Protein AF-A0AAX3X9P0-F1 (afdb_monomer)

Organism: NCBI:txid750

Mean predicted aligned error: 6.66 Å

Foldseek 3Di:
DVVQLVDLEAEAEEADDFFFACLLPQFFDGRAAFQLLLLLLLLVLVVQVVCCVVSVGAYEYEYAYCQQLLCLLQVRPVVSRVLRLVLSVLSFCVSCPPVRHTYHYDHLPDRDPDVVLLVVQLVVDDPVQLVVCLLVSLSRHRQVNCLVVQPCRVVNGQDVLVVVCVVVPDDSSNLSCLLSVCVVPVVCLVVVCVVSVHNVSSCSSNVSSSVSSSSSSSSVVSSVVPDPSCVSCVVVVNVSHQYEYLDDDPPCPSHHHDPSSPPQCPSDGSSRFAWEADPNDIHTHRSNVVVVVVFDKDFAAQDDAPSCSSGPDPGGNYIYGPVCVVVVVVVCVPRGRD

Structure (mmCIF, N/CA/C/O backbone):
data_AF-A0AAX3X9P0-F1
#
_entry.id   AF-A0AAX3X9P0-F1
#
loop_
_atom_site.group_PDB
_atom_site.id
_atom_site.type_symbol
_atom_site.label_atom_id
_atom_site.label_alt_id
_atom_site.label_comp_id
_atom_site.label_asym_id
_atom_site.label_entity_id
_atom_site.label_seq_id
_atom_site.pdbx_PDB_ins_code
_atom_site.Cartn_x
_atom_site.Cartn_y
_atom_site.Cartn_z
_atom_site.occupancy
_atom_site.B_iso_or_equiv
_atom_site.auth_seq_id
_atom_site.auth_comp_id
_atom_site.auth_asym_id
_atom_site.auth_atom_id
_atom_site.pdbx_PDB_model_num
ATOM 1 N N . MET A 1 1 ? -14.137 -17.225 22.573 1.00 52.38 1 MET A N 1
ATOM 2 C CA . MET A 1 1 ? -14.786 -15.909 22.369 1.00 52.38 1 MET A CA 1
ATOM 3 C C . MET A 1 1 ? -15.538 -15.404 23.611 1.00 52.38 1 MET A C 1
ATOM 5 O O . MET A 1 1 ? -15.418 -14.232 23.916 1.00 52.38 1 MET A O 1
ATOM 9 N N . PHE A 1 2 ? -16.246 -16.241 24.387 1.00 56.12 2 PHE A N 1
ATOM 10 C CA . PHE A 1 2 ? -17.023 -15.755 25.549 1.00 56.12 2 PHE A CA 1
ATOM 11 C C . PHE A 1 2 ? -16.214 -15.383 26.808 1.00 56.12 2 PHE A C 1
ATOM 13 O O . PHE A 1 2 ? -16.670 -14.554 27.587 1.00 56.12 2 PHE A O 1
ATOM 20 N N . TYR A 1 3 ? -15.017 -15.945 27.026 1.00 60.09 3 TYR A N 1
ATOM 21 C CA . TYR A 1 3 ? -14.197 -15.607 28.203 1.00 60.09 3 TYR A CA 1
ATOM 22 C C . TYR A 1 3 ? -13.661 -14.169 28.175 1.00 60.09 3 TYR A C 1
ATOM 24 O O . TYR A 1 3 ? -13.668 -13.500 29.202 1.00 60.09 3 TYR A O 1
ATOM 32 N N . SER A 1 4 ? -13.278 -13.660 27.003 1.00 60.72 4 SER A N 1
ATOM 33 C CA . SER A 1 4 ? -12.792 -12.284 26.844 1.00 60.72 4 SER A CA 1
ATOM 34 C C . SER A 1 4 ? -13.874 -11.243 27.139 1.00 60.72 4 SER A C 1
ATOM 36 O O . SER A 1 4 ? -13.586 -10.173 27.669 1.00 60.72 4 SER A O 1
ATOM 38 N N . LEU A 1 5 ? -15.139 -11.589 26.877 1.00 67.25 5 LEU A N 1
ATOM 39 C CA . LEU A 1 5 ? -16.303 -10.770 27.207 1.00 67.25 5 LEU A CA 1
ATOM 40 C C . LEU A 1 5 ? -16.653 -10.789 28.700 1.00 67.25 5 LEU A C 1
ATOM 42 O O . LEU A 1 5 ? -17.408 -9.924 29.132 1.00 67.25 5 LEU A O 1
ATOM 46 N N . LYS A 1 6 ? -16.121 -11.723 29.503 1.00 69.81 6 LYS A N 1
ATOM 47 C CA . LYS A 1 6 ? -16.310 -11.734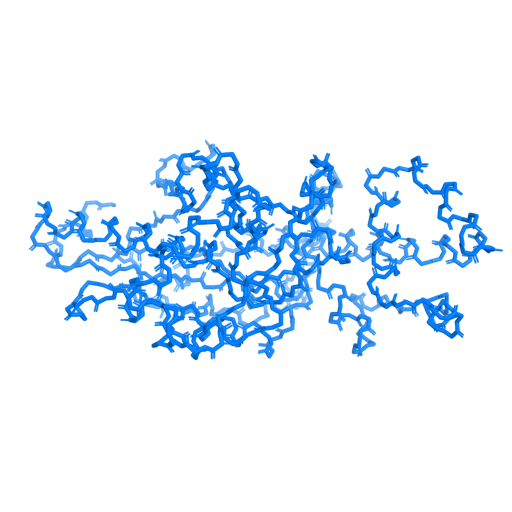 30.968 1.00 69.81 6 LYS A CA 1
ATOM 48 C C . LYS A 1 6 ? -15.381 -10.754 31.686 1.00 69.81 6 LYS A C 1
ATOM 50 O O . LYS A 1 6 ? -15.698 -10.329 32.791 1.00 69.81 6 LYS A O 1
ATOM 55 N N . ASN A 1 7 ? -14.290 -10.335 31.047 1.00 74.25 7 ASN A N 1
ATOM 56 C CA . ASN A 1 7 ? -13.358 -9.364 31.612 1.00 74.25 7 ASN A CA 1
ATOM 57 C C . ASN A 1 7 ? -13.993 -7.966 31.704 1.00 74.25 7 ASN A C 1
ATOM 59 O O . ASN A 1 7 ? -14.853 -7.603 30.899 1.00 74.25 7 ASN A O 1
ATOM 63 N N . ASN A 1 8 ? -13.522 -7.142 32.645 1.00 80.00 8 ASN A N 1
ATOM 64 C CA . ASN A 1 8 ? -13.879 -5.712 32.728 1.00 80.00 8 ASN A CA 1
ATOM 65 C C . ASN A 1 8 ? -13.271 -4.879 31.581 1.00 80.00 8 ASN A C 1
ATOM 67 O O . ASN A 1 8 ? -13.567 -3.693 31.428 1.00 80.00 8 ASN A O 1
ATOM 71 N N . LYS A 1 9 ? -12.410 -5.507 30.773 1.00 87.50 9 LYS A N 1
ATOM 72 C CA . LYS A 1 9 ? -11.750 -4.933 29.607 1.00 87.50 9 LYS A CA 1
ATOM 73 C C . LYS A 1 9 ? -11.869 -5.892 28.429 1.00 87.50 9 LYS A C 1
ATOM 75 O O . LYS A 1 9 ? -11.440 -7.038 28.531 1.00 87.50 9 LYS A O 1
ATOM 80 N N . ILE A 1 10 ? -12.385 -5.397 27.312 1.00 91.62 10 ILE A N 1
ATOM 81 C CA . ILE A 1 10 ? -12.406 -6.112 26.039 1.00 91.62 10 ILE A CA 1
ATOM 82 C C . ILE A 1 10 ? -11.105 -5.786 25.305 1.00 91.62 10 ILE A C 1
ATOM 84 O O . ILE A 1 10 ? -10.761 -4.620 25.100 1.00 91.62 10 ILE A O 1
ATOM 88 N N . LYS A 1 11 ? -10.365 -6.824 24.919 1.00 92.06 11 LYS A N 1
ATOM 89 C CA . LYS A 1 11 ? -9.194 -6.699 24.053 1.00 92.06 11 LYS A CA 1
ATOM 90 C C . LYS A 1 11 ? -9.540 -7.249 22.681 1.00 92.06 11 LYS A C 1
ATOM 92 O O . LYS A 1 11 ? -10.036 -8.369 22.567 1.00 92.06 11 LYS A O 1
ATOM 97 N N . LEU A 1 12 ? -9.254 -6.468 21.657 1.00 93.88 12 LEU A N 1
ATOM 98 C CA . LEU A 1 12 ? -9.382 -6.837 20.259 1.00 93.88 12 LEU A CA 1
ATOM 99 C C . LEU A 1 12 ? -7.979 -6.851 19.646 1.00 93.88 12 LEU A C 1
ATOM 101 O O . LEU A 1 12 ? -7.126 -6.060 20.049 1.00 93.88 12 LEU A O 1
ATOM 105 N N . VAL A 1 13 ? -7.726 -7.731 18.682 1.00 93.00 13 VAL A N 1
ATOM 106 C CA . VAL A 1 13 ? -6.449 -7.772 17.955 1.00 93.00 13 VAL A CA 1
ATOM 107 C C . VAL A 1 13 ? -6.689 -7.881 16.457 1.00 93.00 13 VAL A C 1
ATOM 109 O O . VAL A 1 13 ? -7.476 -8.715 16.017 1.00 93.00 13 VAL A O 1
ATOM 112 N N . ILE A 1 14 ? -6.009 -7.051 15.669 1.00 92.44 14 ILE A N 1
ATOM 113 C CA . ILE A 1 14 ? -6.125 -7.017 14.210 1.00 92.44 14 ILE A CA 1
ATOM 114 C C . ILE A 1 14 ? -4.738 -6.939 13.572 1.00 92.44 14 ILE A C 1
ATOM 116 O O . ILE A 1 14 ? -3.908 -6.130 13.970 1.00 92.44 14 ILE A O 1
ATOM 120 N N . GLY A 1 15 ? -4.472 -7.791 12.580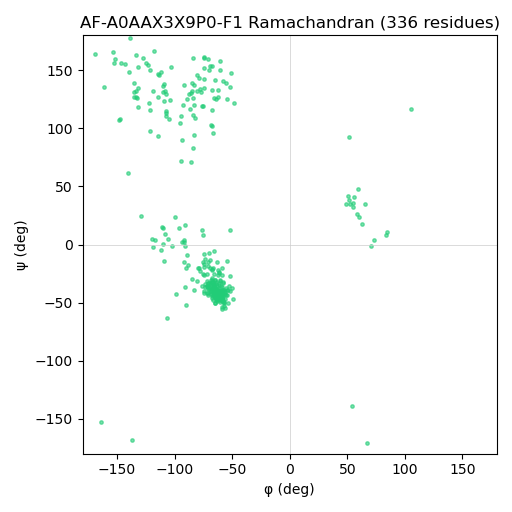 1.00 89.50 15 GLY A N 1
ATOM 121 C CA . GLY A 1 15 ? -3.281 -7.662 11.738 1.00 89.50 15 GLY A CA 1
ATOM 122 C C . GLY A 1 15 ? -3.557 -6.674 10.613 1.00 89.50 15 GLY A C 1
ATOM 123 O O . GLY A 1 15 ? -4.377 -6.979 9.746 1.00 89.50 15 GLY A O 1
ATOM 124 N N . TRP A 1 16 ? -2.913 -5.508 10.639 1.00 90.81 16 TRP A N 1
ATOM 125 C CA . TRP A 1 16 ? -3.134 -4.445 9.658 1.00 90.81 16 TRP A CA 1
ATOM 126 C C . TRP A 1 16 ? -1.976 -3.443 9.631 1.00 90.81 16 TRP A C 1
ATOM 128 O O . TRP A 1 16 ? -1.542 -2.940 10.668 1.00 90.81 16 TRP A O 1
ATOM 138 N N . GLY A 1 17 ? -1.549 -3.079 8.422 1.00 79.06 17 GLY A N 1
ATOM 139 C CA . GLY A 1 17 ? -0.655 -1.950 8.199 1.00 79.06 17 GLY A CA 1
ATOM 140 C C . GLY A 1 17 ? 0.762 -2.371 7.868 1.00 79.06 17 GLY A C 1
ATOM 141 O O . GLY A 1 17 ? 1.445 -2.956 8.695 1.00 79.06 17 GLY A O 1
ATOM 142 N N . GLN A 1 18 ? 1.203 -2.023 6.672 1.00 87.88 18 GLN A N 1
ATOM 143 C CA . GLN A 1 18 ? 2.602 -1.764 6.338 1.00 87.88 18 GLN A CA 1
ATOM 144 C C . GLN A 1 18 ? 2.632 -0.383 5.679 1.00 87.88 18 GLN A C 1
ATOM 146 O O . GLN A 1 18 ? 1.581 0.060 5.201 1.00 87.88 18 GLN A O 1
ATOM 151 N N . ALA A 1 19 ? 3.790 0.275 5.630 1.00 91.56 19 ALA A N 1
ATOM 152 C CA . ALA A 1 19 ? 3.902 1.535 4.900 1.00 91.56 19 ALA A CA 1
ATOM 153 C C . ALA A 1 19 ? 3.360 1.432 3.468 1.00 91.56 19 ALA A C 1
ATOM 155 O O . ALA A 1 19 ? 3.426 0.376 2.818 1.00 91.56 19 ALA A O 1
ATOM 156 N N . LYS A 1 20 ? 2.812 2.553 2.989 1.00 93.38 20 LYS A N 1
ATOM 157 C CA . LYS A 1 20 ? 2.332 2.676 1.612 1.00 93.38 20 LYS A CA 1
ATOM 158 C C . LYS A 1 20 ? 3.477 2.462 0.627 1.00 93.38 20 LYS A C 1
ATOM 160 O O . LYS A 1 20 ? 4.650 2.580 0.969 1.00 93.38 20 LYS A O 1
ATOM 165 N N . ARG A 1 21 ? 3.135 2.092 -0.604 1.00 91.62 21 ARG A N 1
ATOM 166 C CA . ARG A 1 21 ? 4.119 1.826 -1.659 1.00 91.62 21 ARG A CA 1
ATOM 167 C C . ARG A 1 21 ? 3.657 2.485 -2.933 1.00 91.62 21 ARG A C 1
ATOM 169 O O . ARG A 1 21 ? 2.556 2.196 -3.396 1.00 91.62 21 ARG A O 1
ATOM 176 N N . SER A 1 22 ? 4.535 3.294 -3.514 1.00 91.19 22 SER A N 1
ATOM 177 C CA . SER A 1 22 ? 4.219 4.013 -4.742 1.00 91.19 22 SER A CA 1
ATOM 178 C C . SER A 1 22 ? 3.993 3.066 -5.917 1.00 91.19 22 SER A C 1
ATOM 180 O O . SER A 1 22 ? 2.987 3.185 -6.620 1.00 91.19 22 SER A O 1
ATOM 182 N N . CYS A 1 23 ? 4.873 2.063 -6.062 1.00 92.00 23 CYS A N 1
ATOM 183 C CA . CYS A 1 23 ? 4.807 1.094 -7.154 1.00 92.00 23 CYS A CA 1
ATOM 184 C C . CYS A 1 23 ? 4.904 1.800 -8.525 1.00 92.00 23 CYS A C 1
ATOM 186 O O . CYS A 1 23 ? 4.072 1.590 -9.396 1.00 92.00 23 CYS A O 1
ATOM 188 N N . GLY A 1 24 ? 5.874 2.712 -8.689 1.00 91.19 24 GLY A N 1
ATOM 189 C CA . GLY A 1 24 ? 6.002 3.523 -9.909 1.00 91.19 24 GLY A CA 1
ATOM 190 C C . GLY A 1 24 ? 4.825 4.484 -10.097 1.00 91.19 24 GLY A C 1
ATOM 191 O O . GLY A 1 24 ? 4.370 4.703 -11.213 1.00 91.19 24 GLY A O 1
ATOM 192 N N . ASN A 1 25 ? 4.288 5.007 -8.992 1.00 91.06 25 ASN A N 1
ATOM 193 C CA . ASN A 1 25 ? 3.071 5.817 -8.919 1.00 91.06 25 ASN A CA 1
ATOM 194 C C . ASN A 1 25 ? 1.816 5.121 -9.466 1.00 91.06 25 ASN A C 1
ATOM 196 O O . ASN A 1 25 ? 0.871 5.791 -9.872 1.00 91.06 25 ASN A O 1
ATOM 200 N N . LEU A 1 26 ? 1.766 3.785 -9.444 1.00 93.69 26 LEU A N 1
ATOM 201 C CA . LEU A 1 26 ? 0.552 3.032 -9.767 1.00 93.69 26 LEU A CA 1
ATOM 202 C C . LEU A 1 26 ? -0.420 2.968 -8.586 1.00 93.69 26 LEU A C 1
ATOM 204 O O . LEU A 1 26 ? -1.633 2.932 -8.792 1.00 93.69 26 LEU A O 1
ATOM 208 N N . LYS A 1 27 ? 0.088 2.962 -7.346 1.00 93.44 27 LYS A N 1
ATOM 209 C CA . LYS A 1 27 ? -0.727 2.814 -6.129 1.00 93.44 27 LYS A CA 1
ATOM 210 C C . LYS A 1 27 ? -0.866 4.121 -5.365 1.00 93.44 27 LYS A C 1
ATOM 212 O O . LYS A 1 27 ? -1.980 4.624 -5.240 1.00 93.44 27 LYS A O 1
ATOM 217 N N . THR A 1 28 ? 0.244 4.657 -4.866 1.00 92.81 28 THR A N 1
ATOM 218 C CA . THR A 1 28 ? 0.310 5.866 -4.021 1.00 92.81 28 THR A CA 1
ATOM 219 C C . THR A 1 28 ? 1.502 6.738 -4.446 1.00 92.81 28 THR A C 1
ATOM 221 O O . THR A 1 28 ? 2.234 6.358 -5.356 1.00 92.81 28 THR A O 1
ATOM 224 N N . ASN A 1 29 ? 1.717 7.908 -3.830 1.00 88.44 29 ASN A N 1
ATOM 225 C CA . ASN A 1 29 ? 2.899 8.739 -4.133 1.00 88.44 29 ASN A CA 1
ATOM 226 C C . ASN A 1 29 ? 4.135 8.318 -3.316 1.00 88.44 29 ASN A C 1
ATOM 228 O O . ASN A 1 29 ? 5.259 8.449 -3.790 1.00 88.44 29 ASN A O 1
ATOM 232 N N . GLY A 1 30 ? 3.952 7.778 -2.107 1.00 88.69 30 GLY A N 1
ATOM 233 C CA . GLY A 1 30 ? 5.067 7.411 -1.237 1.00 88.69 30 GLY A CA 1
ATOM 234 C C . GLY A 1 30 ? 4.662 6.473 -0.105 1.00 88.69 30 GLY A C 1
ATOM 235 O O . GLY A 1 30 ? 3.718 5.693 -0.246 1.00 88.69 30 GLY A O 1
ATOM 236 N N . TYR A 1 31 ? 5.414 6.550 0.997 1.00 90.75 31 TYR A N 1
ATOM 237 C CA . TYR A 1 31 ? 5.259 5.698 2.183 1.00 90.75 31 TYR A CA 1
ATOM 238 C C . TYR A 1 31 ? 4.303 6.253 3.238 1.00 90.75 31 TYR A C 1
ATOM 240 O O . TYR A 1 31 ? 3.853 5.494 4.092 1.00 90.75 31 TYR A O 1
ATOM 248 N N . GLY A 1 32 ? 4.041 7.562 3.208 1.00 89.81 32 GLY A N 1
ATOM 249 C CA . GLY A 1 32 ? 3.391 8.297 4.292 1.00 89.81 32 GLY A CA 1
ATOM 250 C C . GLY A 1 32 ? 1.910 7.988 4.474 1.00 89.81 32 GLY A C 1
ATOM 251 O O . GLY A 1 32 ? 1.234 7.499 3.570 1.00 89.81 32 GLY A O 1
ATOM 252 N N . VAL A 1 33 ? 1.390 8.293 5.661 1.00 91.31 33 VAL A N 1
ATOM 253 C CA . VAL A 1 33 ? -0.056 8.270 5.906 1.00 91.31 33 VAL A CA 1
ATOM 254 C C . VAL A 1 33 ? -0.751 9.411 5.162 1.00 91.31 33 VAL A C 1
ATOM 256 O O . VAL A 1 33 ? -0.197 10.491 4.979 1.00 91.31 33 VAL A O 1
ATOM 259 N N . ASP A 1 34 ? -2.002 9.183 4.784 1.00 91.19 34 ASP A N 1
ATOM 260 C CA . ASP A 1 34 ? -2.878 10.192 4.194 1.00 91.19 34 ASP A CA 1
ATOM 261 C C . ASP A 1 34 ? -4.280 10.092 4.816 1.00 91.19 34 ASP A C 1
ATOM 263 O O . ASP A 1 34 ? -4.495 9.375 5.803 1.00 91.19 34 ASP A O 1
ATOM 267 N N . PHE A 1 35 ? -5.263 10.773 4.232 1.00 91.81 35 PHE A N 1
ATOM 268 C CA . PHE A 1 35 ? -6.628 10.754 4.736 1.00 91.81 35 PHE A CA 1
ATOM 269 C C . PHE A 1 35 ? -7.260 9.352 4.732 1.00 91.81 35 PHE A C 1
ATOM 271 O O . PHE A 1 35 ? -8.127 9.086 5.555 1.00 91.81 35 PHE A O 1
ATOM 278 N N . SER A 1 36 ? -6.821 8.411 3.888 1.00 93.75 36 SER A N 1
ATOM 279 C CA . SER A 1 36 ? -7.349 7.036 3.928 1.00 93.75 36 SER A CA 1
ATOM 280 C C . SER A 1 36 ? -6.916 6.271 5.187 1.00 93.75 36 SER A C 1
ATOM 282 O O . SER A 1 36 ? -7.699 5.491 5.734 1.00 93.75 36 SER A O 1
ATOM 284 N N . GLU A 1 37 ? -5.703 6.522 5.690 1.00 94.00 37 GLU A N 1
ATOM 285 C CA . GLU A 1 37 ? -5.239 5.983 6.976 1.00 94.00 37 GLU A CA 1
ATOM 286 C C . GLU A 1 37 ? -5.956 6.665 8.142 1.00 94.00 37 GLU A C 1
ATOM 288 O O . GLU A 1 37 ? -6.440 5.986 9.050 1.00 94.00 37 GLU A O 1
ATOM 293 N N . PHE A 1 38 ? -6.101 7.992 8.082 1.00 92.38 38 PHE A N 1
ATOM 294 C CA . PHE A 1 38 ? -6.865 8.749 9.074 1.00 92.38 38 PHE A CA 1
ATOM 295 C C . PHE A 1 38 ? -8.320 8.271 9.166 1.00 92.38 38 PHE A C 1
ATOM 297 O O . PHE A 1 38 ? -8.818 8.000 10.259 1.00 92.38 38 PHE A O 1
ATOM 304 N N . TYR A 1 39 ? -8.986 8.105 8.021 1.00 93.31 39 TYR A N 1
ATOM 305 C CA . TYR A 1 39 ? -10.349 7.592 7.930 1.00 93.31 39 TYR A CA 1
ATOM 306 C C . TYR A 1 39 ? -10.445 6.186 8.528 1.00 93.31 39 TYR A C 1
ATOM 308 O O . TYR A 1 39 ? -11.316 5.924 9.353 1.00 93.31 39 TYR A O 1
ATOM 316 N N . SER A 1 40 ? -9.504 5.302 8.186 1.00 94.88 40 SER A N 1
ATOM 317 C CA . SER A 1 40 ? -9.473 3.926 8.693 1.00 94.88 40 SER A CA 1
ATOM 318 C C . SER A 1 40 ? -9.318 3.847 10.211 1.00 94.88 40 SER A C 1
ATOM 320 O O . SER A 1 40 ? -10.027 3.086 10.873 1.00 94.88 40 SER A O 1
ATOM 322 N N . LEU A 1 41 ? -8.416 4.652 10.781 1.00 94.44 41 LEU A N 1
ATOM 323 C CA . LEU A 1 41 ? -8.244 4.751 12.231 1.00 94.44 41 LEU A CA 1
ATOM 324 C C . LEU A 1 41 ? -9.476 5.375 12.902 1.00 94.44 41 LEU A C 1
ATOM 326 O O . LEU A 1 41 ? -9.883 4.910 13.964 1.00 94.44 41 LEU A O 1
ATOM 330 N N . SER A 1 42 ? -10.115 6.356 12.261 1.00 92.75 42 SER A N 1
ATOM 331 C CA . SER A 1 42 ? -11.351 6.980 12.753 1.00 92.75 42 SER A CA 1
ATOM 332 C C . SER A 1 42 ? -12.512 5.988 12.800 1.00 92.75 42 SER A C 1
ATOM 334 O O . SER A 1 42 ? -13.184 5.881 13.823 1.00 92.75 42 SER A O 1
ATOM 336 N N . VAL A 1 43 ? -12.715 5.199 11.739 1.00 92.62 43 VAL A N 1
ATOM 337 C CA . VAL A 1 43 ? -13.722 4.124 11.708 1.00 92.62 43 VAL A CA 1
ATOM 338 C C . VAL A 1 43 ? -13.459 3.112 12.819 1.00 92.62 43 VAL A C 1
ATOM 340 O O . VAL A 1 43 ? -14.377 2.742 13.552 1.00 92.62 43 VAL A O 1
ATOM 343 N N . LEU A 1 44 ? -12.203 2.692 12.991 1.00 93.44 44 LEU A N 1
ATOM 344 C CA . LEU A 1 44 ? -11.836 1.762 14.053 1.00 93.44 44 LEU A CA 1
ATOM 345 C C . LEU A 1 44 ? -12.111 2.347 15.447 1.00 93.44 44 LEU A C 1
ATOM 347 O O . LEU A 1 44 ? -12.654 1.644 16.297 1.00 93.44 44 LEU A O 1
ATOM 351 N N . GLN A 1 45 ? -11.804 3.627 15.673 1.00 93.38 45 GLN A N 1
ATOM 352 C CA . GLN A 1 45 ? -12.088 4.302 16.941 1.00 93.38 45 GLN A CA 1
ATOM 353 C C . GLN A 1 45 ? -13.597 4.415 17.203 1.00 93.38 45 GLN A C 1
ATOM 355 O O . GLN A 1 45 ? -14.043 4.148 18.316 1.00 93.38 45 GLN A O 1
ATOM 360 N N . ILE A 1 46 ? -14.406 4.732 16.187 1.00 92.06 46 ILE A N 1
ATOM 361 C CA . ILE A 1 46 ? -15.874 4.771 16.312 1.00 92.06 46 ILE A CA 1
ATOM 362 C C . ILE A 1 46 ? -16.418 3.400 16.731 1.00 92.06 46 ILE A C 1
ATOM 364 O O . ILE A 1 46 ? -17.293 3.318 17.596 1.00 92.06 46 ILE A O 1
ATOM 368 N N . ILE A 1 47 ? -15.886 2.311 16.167 1.00 91.69 47 ILE A N 1
ATOM 369 C CA . ILE A 1 47 ? -16.262 0.944 16.554 1.00 91.69 47 ILE A CA 1
ATOM 370 C C . ILE A 1 47 ? -15.892 0.674 18.018 1.00 91.69 47 ILE A C 1
ATOM 372 O O . ILE A 1 47 ? -16.716 0.150 18.769 1.00 91.69 47 ILE A O 1
ATOM 376 N N . ILE A 1 48 ? -14.683 1.051 18.441 1.00 92.62 48 ILE A N 1
ATOM 377 C CA . ILE A 1 48 ? -14.214 0.912 19.829 1.00 92.62 48 ILE A CA 1
ATOM 378 C C . ILE A 1 48 ? -15.155 1.632 20.801 1.00 92.62 48 ILE A C 1
ATOM 380 O O . ILE A 1 48 ? -15.619 1.018 21.765 1.00 92.62 48 ILE A O 1
ATOM 384 N N . GLU A 1 49 ? -15.476 2.900 20.531 1.00 91.69 49 GLU A N 1
ATOM 385 C CA . GLU A 1 49 ? -16.376 3.691 21.377 1.00 91.69 49 GLU A CA 1
ATOM 386 C C . GLU A 1 49 ? -17.799 3.124 21.380 1.00 91.69 49 GLU A C 1
ATOM 388 O O . GLU A 1 49 ? -18.432 3.045 22.430 1.00 91.69 49 GLU A O 1
ATOM 393 N N . SER A 1 50 ? -18.288 2.635 20.240 1.00 92.31 50 SER A N 1
ATOM 394 C CA . SER A 1 50 ? -19.605 1.995 20.159 1.00 92.31 50 SER A CA 1
ATOM 395 C C . SER A 1 50 ? -19.674 0.737 21.030 1.00 92.31 50 SER A C 1
ATOM 397 O O . SER A 1 50 ? -20.620 0.558 21.797 1.00 92.31 50 SER A O 1
ATOM 399 N N . ILE A 1 51 ? -18.647 -0.120 20.981 1.00 92.12 51 ILE A N 1
ATOM 400 C CA . ILE A 1 51 ? -18.570 -1.318 21.832 1.00 92.12 51 ILE A CA 1
ATOM 401 C C . ILE A 1 51 ? -18.498 -0.916 23.307 1.00 92.12 51 ILE A C 1
ATOM 403 O O . ILE A 1 51 ? -19.170 -1.529 24.138 1.00 92.12 51 ILE A O 1
ATOM 407 N N . LYS A 1 52 ? -17.707 0.105 23.649 1.00 91.00 52 LYS A N 1
ATOM 408 C CA . LYS A 1 52 ? -17.608 0.636 25.014 1.00 91.00 52 LYS A CA 1
ATOM 409 C C . LYS A 1 52 ? -18.968 1.115 25.520 1.00 91.00 52 LYS A C 1
ATOM 411 O O . LYS A 1 52 ? -19.349 0.725 26.619 1.00 91.00 52 LYS A O 1
ATOM 416 N N . LEU A 1 53 ? -19.714 1.884 24.725 1.00 91.06 53 LEU A N 1
ATOM 417 C CA . LEU A 1 53 ? -21.051 2.375 25.083 1.00 91.06 53 LEU A CA 1
ATOM 418 C C . LEU A 1 53 ? -22.049 1.231 25.303 1.00 91.06 53 LEU A C 1
ATOM 420 O O . LEU A 1 53 ? -22.793 1.250 26.278 1.00 91.06 53 LEU A O 1
ATOM 424 N N . ILE A 1 54 ? -22.036 0.213 24.438 1.00 92.69 54 ILE A N 1
ATOM 425 C CA . ILE A 1 54 ? -22.955 -0.935 24.531 1.00 92.69 54 ILE A CA 1
ATOM 426 C C . ILE A 1 54 ? -22.606 -1.842 25.719 1.00 92.69 54 ILE A C 1
ATOM 428 O O . ILE A 1 54 ? -23.487 -2.340 26.413 1.00 92.69 54 ILE A O 1
ATOM 432 N N . SER A 1 55 ? -21.316 -2.098 25.938 1.00 90.94 55 SER A N 1
ATOM 433 C CA . SER A 1 55 ? -20.851 -3.068 26.939 1.00 90.94 55 SER A CA 1
ATOM 434 C C . SER A 1 55 ? -20.571 -2.463 28.313 1.00 90.94 55 SER A C 1
ATOM 436 O O . SER A 1 55 ? -20.415 -3.214 29.276 1.00 90.94 55 SER A O 1
ATOM 438 N N . ASN A 1 56 ? -20.469 -1.134 28.400 1.00 89.12 56 ASN A N 1
ATOM 439 C CA . ASN A 1 56 ? -19.966 -0.385 29.551 1.00 89.12 56 ASN A CA 1
ATOM 440 C C . ASN A 1 56 ? -18.583 -0.871 30.040 1.00 89.12 56 ASN A C 1
ATOM 442 O O . ASN A 1 56 ? -18.297 -0.919 31.237 1.00 89.12 56 ASN A O 1
ATOM 446 N N . LYS A 1 57 ? -17.720 -1.294 29.106 1.00 89.94 57 LYS A N 1
ATOM 447 C CA . LYS A 1 57 ? -16.372 -1.821 29.379 1.00 89.94 57 LYS A CA 1
ATOM 448 C C . LYS A 1 57 ? -15.315 -1.025 28.639 1.00 89.94 57 LYS A C 1
ATOM 450 O O . LYS A 1 57 ? -15.569 -0.473 27.575 1.00 89.94 57 LYS A O 1
ATOM 455 N N . LYS A 1 58 ? -14.090 -1.032 29.170 1.00 90.75 58 LYS A N 1
ATOM 456 C CA . LYS A 1 58 ? -12.925 -0.487 28.456 1.00 90.75 58 LYS A CA 1
ATOM 457 C C . LYS A 1 58 ? -12.626 -1.362 27.242 1.00 90.75 58 LYS A C 1
ATOM 459 O O . LYS A 1 58 ? -12.554 -2.584 27.394 1.00 90.75 58 LYS A O 1
ATOM 464 N N . VAL A 1 59 ? -12.409 -0.761 26.076 1.00 92.44 59 VAL A N 1
ATOM 465 C CA . VAL A 1 59 ? -12.138 -1.495 24.833 1.00 92.44 59 VAL A CA 1
ATOM 466 C C . VAL A 1 59 ? -10.797 -1.052 24.266 1.00 92.44 59 VAL A C 1
ATOM 468 O O . VAL A 1 59 ? -10.593 0.120 23.974 1.00 92.44 59 VAL A O 1
ATOM 471 N N . ASN A 1 60 ? -9.873 -1.993 24.083 1.00 93.50 60 ASN A N 1
ATOM 472 C CA . ASN A 1 60 ? -8.601 -1.710 23.421 1.00 93.50 60 ASN A CA 1
ATOM 473 C C . ASN A 1 60 ? -8.478 -2.561 22.167 1.00 93.50 60 ASN A C 1
ATOM 475 O O . ASN A 1 60 ? -8.651 -3.778 22.239 1.00 93.50 60 ASN A O 1
ATOM 479 N N . VAL A 1 61 ? -8.095 -1.936 21.056 1.00 94.75 61 VAL A N 1
ATOM 480 C CA . VAL A 1 61 ? -7.684 -2.654 19.846 1.00 94.75 61 VAL A CA 1
ATOM 481 C C . VAL A 1 61 ? -6.174 -2.599 19.738 1.00 94.75 61 VAL A C 1
ATOM 483 O O . VAL A 1 61 ? -5.587 -1.523 19.711 1.00 94.75 61 VAL A O 1
ATOM 486 N N . VAL A 1 62 ? -5.548 -3.764 19.642 1.00 94.06 62 VAL A N 1
ATOM 487 C CA . VAL A 1 62 ? -4.154 -3.885 19.239 1.00 94.06 62 VAL A CA 1
ATOM 488 C C . VAL A 1 62 ? -4.082 -4.093 17.733 1.00 94.06 62 VAL A C 1
ATOM 490 O O . VAL A 1 62 ? -4.600 -5.079 17.210 1.00 94.06 62 VAL A O 1
ATOM 493 N N . VAL A 1 63 ? -3.409 -3.178 17.046 1.00 93.94 63 VAL A N 1
ATOM 494 C CA . VAL A 1 63 ? -3.052 -3.291 15.635 1.00 93.94 63 VAL A CA 1
ATOM 495 C C . VAL A 1 63 ? -1.642 -3.867 15.555 1.00 93.94 63 VAL A C 1
ATOM 497 O O . VAL A 1 63 ? -0.679 -3.201 15.929 1.00 93.94 63 VAL A O 1
ATOM 500 N N . LEU A 1 64 ? -1.532 -5.108 15.082 1.00 90.88 64 LEU A N 1
ATOM 501 C CA . LEU A 1 64 ? -0.257 -5.745 14.764 1.00 90.88 64 LEU A CA 1
ATOM 502 C C . LEU A 1 64 ? 0.180 -5.289 13.366 1.00 90.88 64 LEU A C 1
ATOM 504 O O . LEU A 1 64 ? -0.437 -5.691 12.370 1.00 90.88 64 LEU A O 1
ATOM 508 N N . THR A 1 65 ? 1.215 -4.454 13.288 1.00 88.69 65 THR A N 1
ATOM 509 C CA . THR A 1 65 ? 1.721 -3.912 12.020 1.00 88.69 65 THR A CA 1
ATOM 510 C C . THR A 1 65 ? 2.540 -4.977 11.286 1.00 88.69 65 THR A C 1
ATOM 512 O O . THR A 1 65 ? 3.351 -5.695 11.866 1.00 88.69 65 THR A O 1
ATOM 515 N N . GLY A 1 66 ? 2.248 -5.165 10.001 1.00 78.50 66 GLY A N 1
ATOM 516 C CA . GLY A 1 66 ? 2.768 -6.232 9.148 1.00 78.50 66 GLY A CA 1
ATOM 517 C C . GLY A 1 66 ? 4.054 -5.900 8.392 1.00 78.50 66 GLY A C 1
ATOM 518 O O . GLY A 1 66 ? 4.532 -6.777 7.675 1.00 78.50 66 GLY A O 1
ATOM 519 N N . GLY A 1 67 ? 4.602 -4.685 8.534 1.00 81.44 67 GLY A N 1
ATOM 520 C CA . GLY A 1 67 ? 5.846 -4.273 7.867 1.00 81.44 67 GLY A CA 1
ATOM 521 C C . GLY A 1 67 ? 6.999 -5.240 8.145 1.00 81.44 67 GLY A C 1
ATOM 522 O O . GLY A 1 67 ? 7.587 -5.791 7.218 1.00 81.44 67 GLY A O 1
ATOM 523 N N . ASP A 1 68 ? 7.231 -5.557 9.417 1.00 81.56 68 ASP A N 1
ATOM 524 C CA . ASP A 1 68 ? 8.319 -6.457 9.820 1.00 81.56 68 ASP A CA 1
ATOM 525 C C . ASP A 1 68 ? 8.063 -7.899 9.367 1.00 81.56 68 ASP A C 1
ATOM 527 O O . ASP A 1 68 ? 8.962 -8.584 8.878 1.00 81.56 68 ASP A O 1
ATOM 531 N N . ARG A 1 69 ? 6.803 -8.342 9.473 1.00 83.25 69 ARG A N 1
ATOM 532 C CA . ARG A 1 69 ? 6.383 -9.726 9.215 1.00 83.25 69 ARG A CA 1
ATOM 533 C C . ARG A 1 69 ? 6.725 -10.193 7.802 1.00 83.25 69 ARG A C 1
ATOM 535 O O . ARG A 1 69 ? 7.069 -11.353 7.610 1.00 83.25 69 ARG A O 1
ATOM 542 N N . PHE A 1 70 ? 6.568 -9.315 6.815 1.00 87.31 70 PHE A N 1
ATOM 543 C CA . PHE A 1 70 ? 6.787 -9.641 5.405 1.00 87.31 70 PHE A CA 1
ATOM 544 C C . PHE A 1 70 ? 8.027 -8.953 4.830 1.00 87.31 70 PHE A C 1
ATOM 546 O O . PHE A 1 70 ? 8.187 -8.909 3.610 1.00 87.31 70 PHE A O 1
ATOM 553 N N . SER A 1 71 ? 8.902 -8.416 5.684 1.00 88.31 71 SER A N 1
ATOM 554 C CA . SER A 1 71 ? 10.095 -7.667 5.278 1.00 88.31 71 SER A CA 1
ATOM 555 C C . SER A 1 71 ? 11.012 -8.470 4.350 1.00 88.31 71 SER A C 1
ATOM 557 O O . SER A 1 71 ? 11.448 -7.935 3.334 1.00 88.31 71 SER A O 1
ATOM 559 N N . SER A 1 72 ? 11.218 -9.763 4.618 1.00 87.31 72 SER A N 1
ATOM 560 C CA . SER A 1 72 ? 12.040 -10.654 3.784 1.00 87.31 72 SER A CA 1
ATOM 561 C C . SER A 1 72 ? 11.433 -10.954 2.411 1.00 87.31 72 SER A C 1
ATOM 563 O O . SER A 1 72 ? 12.167 -11.145 1.448 1.00 87.31 72 SER A O 1
ATOM 565 N N . ALA A 1 73 ? 10.103 -10.970 2.289 1.00 91.69 73 ALA A N 1
ATOM 566 C CA . ALA A 1 73 ? 9.424 -11.174 1.010 1.00 91.69 73 ALA A CA 1
ATOM 567 C C . ALA A 1 73 ? 9.303 -9.872 0.209 1.00 91.69 73 ALA A C 1
ATOM 569 O O . ALA A 1 73 ? 9.400 -9.875 -1.015 1.00 91.69 73 ALA A O 1
ATOM 570 N N . LEU A 1 74 ? 9.032 -8.761 0.892 1.00 93.75 74 LEU A N 1
ATOM 571 C CA . LEU A 1 74 ? 8.594 -7.519 0.262 1.00 93.75 74 LEU A CA 1
ATOM 572 C C . LEU A 1 74 ? 9.641 -6.402 0.317 1.00 93.75 74 LEU A C 1
ATOM 574 O O . LEU A 1 74 ? 9.356 -5.308 -0.165 1.00 93.75 74 LEU A O 1
ATOM 578 N N . PHE A 1 75 ? 10.811 -6.652 0.906 1.00 93.50 75 PHE A N 1
ATOM 579 C CA . PHE A 1 75 ? 11.941 -5.721 1.006 1.00 93.50 75 PHE A CA 1
ATOM 580 C C . PHE A 1 75 ? 11.587 -4.384 1.656 1.00 93.50 75 PHE A C 1
ATOM 582 O O . PHE A 1 75 ? 12.012 -3.327 1.201 1.00 93.50 75 PHE A O 1
ATOM 589 N N . VAL A 1 76 ? 10.781 -4.437 2.717 1.00 91.31 76 VAL A N 1
ATOM 590 C CA . VAL A 1 76 ? 10.260 -3.251 3.411 1.00 91.31 76 VAL A CA 1
ATOM 591 C C . VAL A 1 76 ? 11.397 -2.327 3.849 1.00 91.31 76 VAL A C 1
ATOM 593 O O . VAL A 1 76 ? 12.294 -2.743 4.583 1.00 91.31 76 VAL A O 1
ATOM 596 N N . ASN A 1 77 ? 11.336 -1.053 3.452 1.00 92.62 77 ASN A N 1
ATOM 597 C CA . ASN A 1 77 ? 12.205 -0.034 4.027 1.00 92.62 77 ASN A CA 1
ATOM 598 C C . ASN A 1 77 ? 11.832 0.215 5.497 1.00 92.62 77 ASN A C 1
ATOM 600 O O . ASN A 1 77 ? 10.862 0.913 5.798 1.00 92.62 77 ASN A O 1
ATOM 604 N N . GLN A 1 78 ? 12.622 -0.330 6.426 1.00 90.62 78 GLN A N 1
ATOM 605 C CA . GLN A 1 78 ? 12.307 -0.262 7.855 1.00 90.62 78 GLN A CA 1
ATOM 606 C C . GLN A 1 78 ? 12.243 1.170 8.394 1.00 90.62 78 GLN A C 1
ATOM 608 O O . GLN A 1 78 ? 11.428 1.474 9.264 1.00 90.62 78 GLN A O 1
ATOM 613 N N . LYS A 1 79 ? 13.085 2.072 7.877 1.00 91.88 79 LYS A N 1
ATOM 614 C CA . LYS A 1 79 ? 13.090 3.476 8.302 1.00 91.88 79 LYS A CA 1
ATOM 615 C C . LYS A 1 79 ? 11.769 4.150 7.940 1.00 91.88 79 LYS A C 1
ATOM 617 O O . LYS A 1 79 ? 11.189 4.834 8.782 1.00 91.88 79 LYS A O 1
ATOM 622 N N . GLU A 1 80 ? 11.291 3.940 6.718 1.00 91.81 80 GLU A N 1
ATOM 623 C CA . GLU A 1 80 ? 10.016 4.498 6.265 1.00 91.81 80 GLU A CA 1
ATOM 624 C C . GLU A 1 80 ? 8.820 3.799 6.922 1.00 91.81 80 GLU A C 1
ATOM 626 O O . GLU A 1 80 ? 7.873 4.471 7.325 1.00 91.81 80 GLU A O 1
ATOM 631 N N . ASN A 1 81 ? 8.896 2.484 7.160 1.00 91.81 81 ASN A N 1
ATOM 632 C CA . ASN A 1 81 ? 7.869 1.763 7.913 1.00 91.81 81 ASN A CA 1
ATOM 633 C C . ASN A 1 81 ? 7.733 2.270 9.356 1.00 91.81 81 ASN A C 1
ATOM 635 O O . ASN A 1 81 ? 6.624 2.519 9.818 1.00 91.81 81 ASN A O 1
ATOM 639 N N . ASN A 1 82 ? 8.848 2.508 10.050 1.00 91.12 82 ASN A N 1
ATOM 640 C CA . ASN A 1 82 ? 8.825 3.053 11.407 1.00 91.12 82 ASN A CA 1
ATOM 641 C C . ASN A 1 82 ? 8.242 4.474 11.447 1.00 91.12 82 ASN A C 1
ATOM 643 O O . ASN A 1 82 ? 7.484 4.801 12.360 1.00 91.12 82 ASN A O 1
ATOM 647 N N . LYS A 1 83 ? 8.568 5.323 10.461 1.00 91.31 83 LYS A N 1
ATOM 648 C CA . LYS A 1 83 ? 7.960 6.659 10.336 1.00 91.31 83 LYS A CA 1
ATOM 649 C C . LYS A 1 83 ? 6.451 6.559 10.130 1.00 91.31 83 LYS A C 1
ATOM 651 O O . LYS A 1 83 ? 5.703 7.245 10.820 1.00 91.31 83 LYS A O 1
ATOM 656 N N . TYR A 1 84 ? 6.018 5.689 9.224 1.00 92.56 84 TYR A N 1
ATOM 657 C CA . TYR A 1 84 ? 4.611 5.445 8.933 1.00 92.56 84 TYR A CA 1
ATOM 658 C C . TYR A 1 84 ? 3.831 4.946 10.157 1.00 92.56 84 TYR A C 1
ATOM 660 O O . TYR A 1 84 ? 2.780 5.488 10.498 1.00 92.56 84 TYR A O 1
ATOM 668 N N . ASP A 1 85 ? 4.363 3.958 10.876 1.00 92.81 85 ASP A N 1
ATOM 669 C CA . ASP A 1 85 ? 3.731 3.447 12.093 1.00 92.81 85 ASP A CA 1
ATOM 670 C C . ASP A 1 85 ? 3.702 4.511 13.204 1.00 92.81 85 ASP A C 1
ATOM 672 O O . ASP A 1 85 ? 2.710 4.615 13.9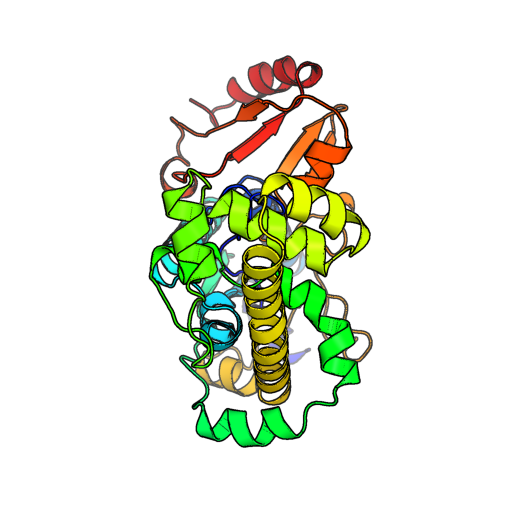29 1.00 92.81 85 ASP A O 1
ATOM 676 N N . ASN A 1 86 ? 4.726 5.367 13.299 1.00 91.69 86 ASN A N 1
ATOM 677 C CA . ASN A 1 86 ? 4.713 6.509 14.213 1.00 91.69 86 ASN A CA 1
ATOM 678 C C . ASN A 1 86 ? 3.629 7.536 13.845 1.00 91.69 86 ASN A C 1
ATOM 680 O O . ASN A 1 86 ? 2.915 8.007 14.725 1.00 91.69 86 ASN A O 1
ATOM 684 N N . GLN A 1 87 ? 3.449 7.843 12.559 1.00 91.38 87 GLN A N 1
ATOM 685 C CA . GLN A 1 87 ? 2.367 8.714 12.090 1.00 91.38 87 GLN A CA 1
ATOM 686 C C . GLN A 1 87 ? 0.986 8.147 12.450 1.00 91.38 87 GLN A C 1
ATOM 688 O O . GLN A 1 87 ? 0.144 8.853 13.005 1.00 91.38 87 GLN A O 1
ATOM 693 N N . ARG A 1 88 ? 0.763 6.848 12.217 1.00 93.06 88 ARG A N 1
ATOM 694 C CA . ARG A 1 88 ? -0.490 6.170 12.594 1.00 93.06 88 ARG A CA 1
ATOM 69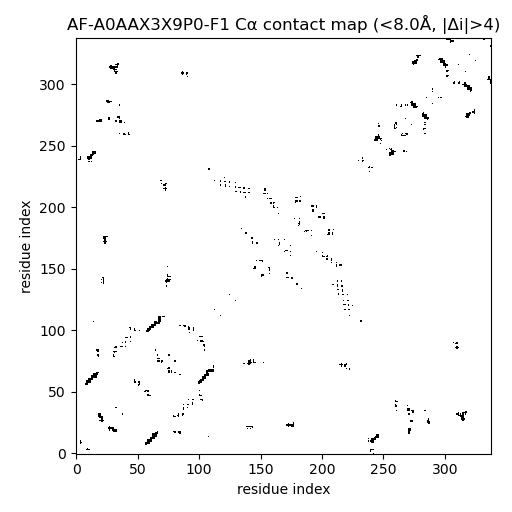5 C C . ARG A 1 88 ? -0.709 6.154 14.102 1.00 93.06 88 ARG A C 1
ATOM 697 O O . ARG A 1 88 ? -1.844 6.293 14.546 1.00 93.06 88 ARG A O 1
ATOM 704 N N . LYS A 1 89 ? 0.360 6.015 14.890 1.00 92.56 89 LYS A N 1
ATOM 705 C CA . LYS A 1 89 ? 0.302 6.123 16.351 1.00 92.56 89 LYS A CA 1
ATOM 706 C C . LYS A 1 89 ? -0.125 7.519 16.796 1.00 92.56 89 LYS A C 1
ATOM 708 O O . LYS A 1 89 ? -1.037 7.616 17.606 1.00 92.56 89 LYS A O 1
ATOM 713 N N . ILE A 1 90 ? 0.462 8.571 16.226 1.00 90.44 90 ILE A N 1
ATOM 714 C CA . ILE A 1 90 ? 0.065 9.958 16.504 1.00 90.44 90 ILE A CA 1
ATOM 715 C C . ILE A 1 90 ? -1.429 10.151 16.203 1.00 90.44 90 ILE A C 1
ATOM 717 O O . ILE A 1 90 ? -2.162 10.648 17.054 1.00 90.44 90 ILE A O 1
ATOM 721 N N . ILE A 1 91 ? -1.908 9.682 15.044 1.00 90.00 91 ILE A N 1
ATOM 722 C CA . ILE A 1 91 ? -3.334 9.753 14.680 1.00 90.00 91 ILE A CA 1
ATOM 723 C C . ILE A 1 91 ? -4.210 8.980 15.678 1.00 90.00 91 ILE A C 1
ATOM 725 O O . ILE A 1 91 ? -5.231 9.491 16.132 1.00 90.00 91 ILE A O 1
ATOM 729 N N . ALA A 1 92 ? -3.828 7.751 16.029 1.00 92.12 92 ALA A N 1
ATOM 730 C CA . ALA A 1 92 ? -4.561 6.924 16.984 1.00 92.12 92 ALA A CA 1
ATOM 731 C C . ALA A 1 92 ? -4.656 7.577 18.374 1.00 92.12 92 ALA A C 1
ATOM 733 O O . ALA A 1 92 ? -5.729 7.579 18.977 1.00 92.12 92 ALA A O 1
ATOM 734 N N . ASP A 1 93 ? -3.555 8.153 18.860 1.00 89.75 93 ASP A N 1
ATOM 735 C CA . ASP A 1 93 ? -3.506 8.856 20.141 1.00 89.75 93 ASP A CA 1
ATOM 736 C C . ASP A 1 93 ? -4.389 10.120 20.109 1.00 89.75 93 ASP A C 1
ATOM 738 O O . ASP A 1 93 ? -5.107 10.386 21.071 1.00 89.75 93 ASP A O 1
ATOM 742 N N . MET A 1 94 ? -4.424 10.847 18.985 1.00 86.94 94 MET A N 1
ATOM 743 C CA . MET A 1 94 ? -5.292 12.021 18.790 1.00 86.94 94 MET A CA 1
ATOM 744 C C . MET A 1 94 ? -6.789 11.680 18.779 1.00 86.94 94 MET A C 1
ATOM 746 O O . MET A 1 94 ? -7.602 12.457 19.276 1.00 86.94 94 MET A O 1
ATOM 750 N N . LEU A 1 95 ? -7.171 10.536 18.207 1.00 88.19 95 LEU A N 1
ATOM 751 C CA . LEU A 1 95 ? -8.570 10.094 18.137 1.00 88.19 95 LEU A CA 1
ATOM 752 C C . LEU A 1 95 ? -9.102 9.572 19.485 1.00 88.19 95 LEU A C 1
ATOM 754 O O . LEU A 1 95 ? -10.312 9.453 19.678 1.00 88.19 95 LEU A O 1
ATOM 758 N N . SER A 1 96 ? -8.212 9.261 20.426 1.00 87.00 96 SER A N 1
ATOM 759 C CA . SER A 1 96 ? -8.549 8.716 21.740 1.00 87.00 96 SER A CA 1
ATOM 760 C C . SER A 1 96 ? -8.915 9.830 22.737 1.00 87.00 96 SER A C 1
ATOM 762 O O . SER A 1 96 ? -8.097 10.223 23.568 1.00 87.00 96 SER A O 1
ATOM 764 N N . ILE A 1 97 ? -10.172 10.291 22.700 1.00 72.44 97 ILE A N 1
ATOM 765 C CA . ILE A 1 97 ? -10.694 11.451 23.460 1.00 72.44 97 ILE A CA 1
ATOM 766 C C . ILE A 1 97 ? -10.438 11.376 24.980 1.00 72.44 97 ILE A C 1
ATOM 768 O O . ILE A 1 97 ? -10.137 12.395 25.596 1.00 72.44 97 ILE A O 1
ATOM 772 N N . ASP A 1 98 ? -10.555 10.195 25.600 1.00 74.06 98 ASP A N 1
ATOM 773 C CA . ASP A 1 98 ? -10.412 10.017 27.058 1.00 74.06 98 ASP A CA 1
ATOM 774 C C . ASP A 1 98 ? -9.155 9.231 27.479 1.00 74.06 98 ASP A C 1
ATOM 776 O O . ASP A 1 98 ? -8.883 9.072 28.670 1.00 74.06 98 ASP A O 1
ATOM 780 N N . GLY A 1 99 ? -8.386 8.712 26.516 1.00 73.94 99 GLY A N 1
ATOM 781 C CA . GLY A 1 99 ? -7.217 7.858 26.766 1.00 73.94 99 GLY A CA 1
ATOM 782 C C . GLY A 1 99 ? -7.537 6.452 27.301 1.00 73.94 99 GLY A C 1
ATOM 783 O O . GLY A 1 99 ? -6.615 5.661 27.538 1.00 73.94 99 GLY A O 1
ATOM 784 N N . ILE A 1 100 ? -8.816 6.119 27.515 1.00 76.69 100 ILE A N 1
ATOM 785 C CA . ILE A 1 100 ? -9.261 4.892 28.186 1.00 76.69 100 ILE A CA 1
ATOM 786 C C . ILE A 1 100 ? -9.467 3.768 27.174 1.00 76.69 100 ILE A C 1
ATOM 788 O O . ILE A 1 100 ? -8.941 2.669 27.382 1.00 76.69 100 ILE A O 1
ATOM 792 N N . SER A 1 101 ? -10.235 4.029 26.114 1.00 86.56 101 SER A N 1
ATOM 793 C CA . SER A 1 101 ? -10.469 3.075 25.025 1.00 86.56 101 SER A CA 1
ATOM 794 C C . SER A 1 101 ? -9.720 3.537 23.787 1.00 86.56 101 SER A C 1
ATOM 796 O O . SER A 1 101 ? -9.963 4.619 23.261 1.00 86.56 101 SER A O 1
ATOM 798 N N . LYS A 1 102 ? -8.739 2.738 23.366 1.00 92.75 102 LYS A N 1
ATOM 799 C CA . LYS A 1 102 ? -7.726 3.207 22.421 1.00 92.75 102 LYS A CA 1
ATOM 800 C C . LYS A 1 102 ? -7.230 2.137 21.471 1.00 92.75 102 LYS A C 1
ATOM 802 O O . LYS A 1 102 ? -7.235 0.938 21.779 1.00 92.75 102 LYS A O 1
ATOM 807 N N . ILE A 1 103 ? -6.725 2.620 20.347 1.00 95.06 103 ILE A N 1
ATOM 808 C CA . ILE A 1 103 ? -5.959 1.853 19.377 1.00 95.06 103 ILE A CA 1
ATOM 809 C C . ILE A 1 103 ? -4.494 1.844 19.831 1.00 95.06 103 ILE A C 1
ATOM 811 O O . ILE A 1 103 ? -3.935 2.869 20.205 1.00 95.06 103 ILE A O 1
ATOM 815 N N . ILE A 1 104 ? -3.869 0.671 19.832 1.00 93.44 104 ILE A N 1
ATOM 816 C CA . ILE A 1 104 ? -2.465 0.476 20.196 1.00 93.44 104 ILE A CA 1
ATOM 817 C C . ILE A 1 104 ? -1.770 -0.156 19.000 1.00 93.44 104 ILE A C 1
ATOM 819 O O . ILE A 1 104 ? -2.091 -1.286 18.636 1.00 93.44 104 ILE A O 1
ATOM 823 N N . LEU A 1 105 ? -0.811 0.550 18.409 1.00 92.19 105 LEU A N 1
ATOM 824 C CA . LEU A 1 105 ? 0.033 -0.009 17.361 1.00 92.19 105 LEU A CA 1
ATOM 825 C C . LEU A 1 105 ? 1.219 -0.732 17.993 1.00 92.19 105 LEU A C 1
ATOM 827 O O . LEU A 1 105 ? 1.907 -0.175 18.851 1.00 92.19 105 LEU A O 1
ATOM 831 N N . MET A 1 106 ? 1.456 -1.968 17.563 1.00 88.62 106 MET A N 1
ATOM 832 C CA . MET A 1 106 ? 2.664 -2.711 17.899 1.00 88.62 106 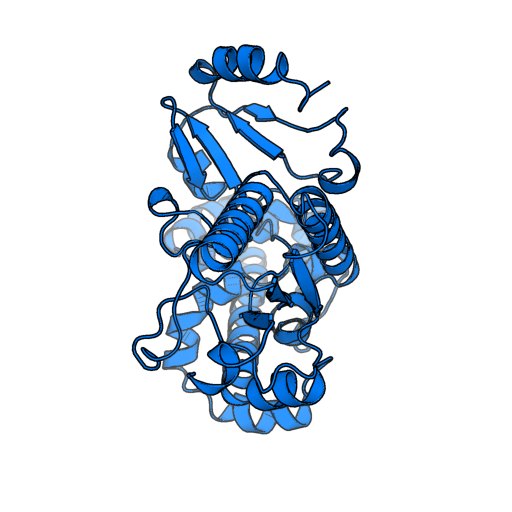MET A CA 1
ATOM 833 C C . MET A 1 106 ? 3.166 -3.481 16.675 1.00 88.62 106 MET A C 1
ATOM 835 O O . MET A 1 106 ? 2.347 -3.935 15.871 1.00 88.62 106 MET A O 1
ATOM 839 N N . PRO A 1 107 ? 4.485 -3.677 16.542 1.00 84.75 107 PRO A N 1
ATOM 840 C CA . PRO A 1 107 ? 5.020 -4.561 15.518 1.00 84.75 107 PRO A CA 1
ATOM 841 C C . PRO A 1 107 ? 4.505 -5.989 15.725 1.00 84.75 107 PRO A C 1
ATOM 843 O O . PRO A 1 107 ? 4.256 -6.420 16.854 1.00 84.75 107 PRO A O 1
ATOM 846 N N . TYR A 1 108 ? 4.377 -6.751 14.637 1.00 77.75 108 TYR A N 1
ATOM 847 C CA . TYR A 1 108 ? 3.965 -8.159 14.697 1.00 77.75 108 TYR A CA 1
ATOM 848 C C . TYR A 1 108 ? 4.913 -9.031 15.549 1.00 77.75 108 TYR A C 1
ATOM 850 O O . TYR A 1 108 ? 4.505 -10.079 16.043 1.00 77.75 108 TYR A O 1
ATOM 858 N N . GLY A 1 109 ? 6.155 -8.583 15.772 1.00 62.06 109 GLY A N 1
ATOM 859 C CA . GLY A 1 109 ? 7.056 -9.151 16.782 1.00 62.06 109 GLY A CA 1
ATOM 860 C C . GLY A 1 109 ? 7.862 -10.375 16.340 1.00 62.06 109 GLY A C 1
ATOM 861 O O . GLY A 1 109 ? 8.498 -11.009 17.178 1.00 62.06 109 GLY A O 1
ATOM 862 N N . GLU A 1 110 ? 7.876 -10.703 15.047 1.00 59.66 110 GLU A N 1
ATOM 863 C CA . GLU A 1 110 ? 8.798 -11.685 14.466 1.00 59.66 110 GLU A CA 1
ATOM 864 C C . GLU A 1 110 ? 9.733 -10.964 13.494 1.00 59.66 110 GLU A C 1
ATOM 866 O O . GLU A 1 110 ? 9.408 -10.770 12.325 1.00 59.66 110 GLU A O 1
ATOM 871 N N . ASN A 1 111 ? 10.896 -10.543 13.995 1.00 53.31 111 ASN A N 1
ATOM 872 C CA . ASN A 1 111 ? 12.019 -10.223 13.123 1.00 53.31 111 ASN A CA 1
ATOM 873 C C . ASN A 1 111 ? 12.476 -11.534 12.491 1.00 53.31 111 ASN A C 1
ATOM 875 O O . ASN A 1 111 ? 12.940 -12.412 13.213 1.00 53.31 111 AS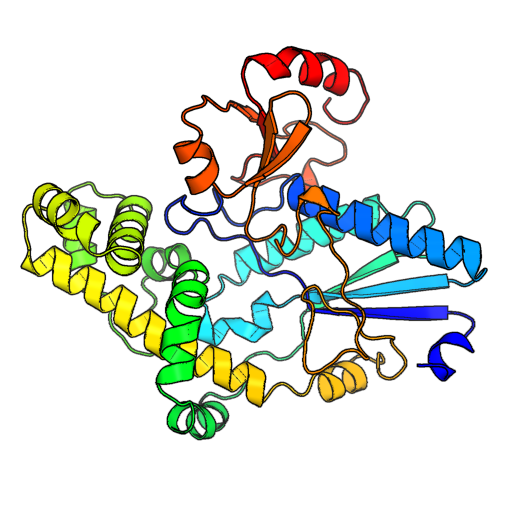N A O 1
ATOM 879 N N . ASN A 1 112 ? 12.346 -11.632 11.169 1.00 53.16 112 ASN A N 1
ATOM 880 C CA . ASN A 1 112 ? 12.987 -12.632 10.322 1.00 53.16 112 ASN A CA 1
ATOM 881 C C . ASN A 1 112 ? 12.793 -14.078 10.796 1.00 53.16 112 ASN A C 1
ATOM 883 O O . ASN A 1 112 ? 13.613 -14.619 11.536 1.00 53.16 112 ASN A O 1
ATOM 887 N N . VAL A 1 113 ? 11.750 -14.743 10.288 1.00 58.19 113 VAL A N 1
ATOM 888 C CA . VAL A 1 113 ? 11.780 -16.210 10.212 1.00 58.19 113 VAL A CA 1
ATOM 889 C C . VAL A 1 113 ? 13.127 -16.599 9.579 1.00 58.19 113 VAL A C 1
ATOM 891 O O . VAL A 1 113 ? 13.410 -16.100 8.483 1.00 58.19 113 VAL A O 1
ATOM 894 N N . PRO A 1 114 ? 13.980 -17.398 10.254 1.00 62.06 114 PRO A N 1
ATOM 895 C CA . PRO A 1 114 ? 15.280 -17.771 9.713 1.00 62.06 114 PRO A CA 1
ATOM 896 C C . PRO A 1 114 ? 15.122 -18.336 8.301 1.00 62.06 114 PRO A C 1
ATOM 898 O O . PRO A 1 114 ? 14.213 -19.127 8.045 1.00 62.06 114 PRO A O 1
ATOM 901 N N . LEU A 1 115 ? 15.987 -17.916 7.374 1.00 62.88 115 LEU A N 1
ATOM 902 C CA . LEU A 1 115 ? 15.886 -18.319 5.967 1.00 62.88 115 LEU A CA 1
ATOM 903 C C . LEU A 1 115 ? 15.931 -19.851 5.813 1.00 62.88 115 LEU A C 1
ATOM 905 O O . LEU A 1 115 ? 15.232 -20.405 4.971 1.00 62.88 115 LEU A O 1
ATOM 909 N N . ASP A 1 116 ? 16.672 -20.532 6.688 1.00 65.06 116 ASP A N 1
ATOM 910 C CA . ASP A 1 116 ? 16.759 -21.994 6.732 1.00 65.06 116 ASP A CA 1
ATOM 911 C C . ASP A 1 116 ? 15.417 -22.657 7.074 1.00 65.06 116 ASP A C 1
ATOM 913 O O . ASP A 1 116 ? 15.043 -23.652 6.451 1.00 65.06 116 ASP A O 1
ATOM 917 N N . ASP A 1 117 ? 14.641 -22.062 7.986 1.00 66.38 117 ASP A N 1
ATOM 918 C CA . ASP A 1 117 ? 13.296 -22.542 8.311 1.00 66.38 117 ASP A CA 1
ATOM 919 C C . ASP A 1 117 ? 12.317 -22.269 7.158 1.00 66.38 117 ASP A C 1
ATOM 921 O O . ASP A 1 117 ? 11.413 -23.068 6.917 1.00 66.38 117 ASP A O 1
ATOM 925 N N . LEU A 1 118 ? 12.502 -21.169 6.412 1.00 70.88 118 LEU A N 1
ATOM 926 C CA . LEU A 1 118 ? 11.701 -20.842 5.225 1.00 70.88 118 LEU A CA 1
ATOM 927 C C . LEU A 1 118 ? 11.986 -21.788 4.054 1.00 70.88 118 LEU A C 1
ATOM 929 O O . LEU A 1 118 ? 11.051 -22.179 3.355 1.00 70.88 118 LEU A O 1
ATOM 933 N N . ASN A 1 119 ? 13.243 -22.187 3.847 1.00 72.06 119 ASN A N 1
ATOM 934 C CA . ASN A 1 119 ? 13.660 -23.036 2.725 1.00 72.06 119 ASN A CA 1
ATOM 935 C C . ASN A 1 119 ? 12.926 -24.387 2.692 1.00 72.06 119 ASN A C 1
ATOM 937 O O . ASN A 1 119 ? 12.617 -24.895 1.612 1.00 72.06 119 ASN A O 1
ATOM 941 N N . LEU A 1 120 ? 12.568 -24.935 3.860 1.00 71.50 120 LEU A N 1
ATOM 942 C CA . LEU A 1 120 ? 11.750 -26.149 3.967 1.00 71.50 120 LEU A CA 1
ATOM 943 C C . LEU A 1 120 ? 10.331 -25.966 3.406 1.00 71.50 120 LEU A C 1
ATOM 945 O O . LEU A 1 120 ? 9.754 -26.915 2.880 1.00 71.50 120 LEU A O 1
ATOM 949 N N . PHE A 1 121 ? 9.758 -24.764 3.497 1.00 76.94 121 PHE A N 1
ATOM 950 C CA . PHE A 1 121 ? 8.415 -24.469 2.990 1.00 76.94 121 PHE A CA 1
ATOM 951 C C . PHE A 1 121 ? 8.432 -23.963 1.549 1.00 76.94 121 PHE A C 1
ATOM 953 O O . PHE A 1 121 ? 7.563 -24.356 0.777 1.00 76.94 121 PHE A O 1
ATOM 960 N N . ILE A 1 122 ? 9.435 -23.167 1.163 1.00 82.38 122 ILE A N 1
ATOM 961 C CA . ILE A 1 122 ? 9.557 -22.569 -0.179 1.00 82.38 122 ILE A CA 1
ATOM 962 C C . ILE A 1 122 ? 9.491 -23.636 -1.276 1.00 82.38 122 ILE A C 1
ATOM 964 O O . ILE A 1 122 ? 8.792 -23.448 -2.272 1.00 82.38 122 ILE A O 1
ATOM 968 N N . ASN A 1 123 ? 10.180 -24.762 -1.077 1.00 80.25 123 ASN A N 1
ATOM 969 C CA . ASN A 1 123 ? 10.214 -25.866 -2.042 1.00 80.25 123 ASN A CA 1
ATOM 970 C C . ASN A 1 123 ? 8.891 -26.641 -2.133 1.00 80.25 123 ASN A C 1
ATOM 972 O O . ASN A 1 123 ? 8.687 -27.383 -3.087 1.00 80.25 123 ASN A O 1
ATOM 976 N N . ASN A 1 124 ? 7.998 -26.461 -1.158 1.00 83.06 124 ASN A N 1
ATOM 977 C CA . ASN A 1 124 ? 6.709 -27.138 -1.073 1.00 83.06 124 ASN A CA 1
ATOM 978 C C . ASN A 1 124 ? 5.530 -26.249 -1.496 1.00 83.06 124 ASN A C 1
ATOM 980 O O . ASN A 1 124 ? 4.396 -26.720 -1.469 1.00 83.06 124 ASN A O 1
ATOM 984 N N . ILE A 1 125 ? 5.765 -24.984 -1.870 1.00 87.62 125 ILE A N 1
ATOM 985 C CA . ILE A 1 125 ? 4.705 -24.107 -2.379 1.00 87.62 125 ILE A CA 1
ATOM 986 C C . ILE A 1 125 ? 4.356 -24.519 -3.819 1.00 87.62 125 ILE A C 1
ATOM 988 O O . ILE A 1 125 ? 5.226 -24.426 -4.692 1.00 87.62 125 ILE A O 1
ATOM 992 N N . PRO A 1 126 ? 3.105 -24.930 -4.099 1.00 91.00 126 PRO A N 1
ATOM 993 C CA . PRO A 1 126 ? 2.653 -25.231 -5.452 1.00 91.00 126 PRO A CA 1
ATOM 994 C C . PRO A 1 126 ? 2.814 -24.034 -6.392 1.00 91.00 126 PRO A C 1
ATOM 996 O O . PRO A 1 126 ? 2.521 -22.895 -6.031 1.00 91.00 126 PRO A O 1
ATOM 999 N N . GLU A 1 127 ? 3.229 -24.288 -7.632 1.00 92.19 127 GLU A N 1
ATOM 1000 C CA . GLU A 1 127 ? 3.402 -23.234 -8.640 1.00 92.19 127 GLU A CA 1
ATOM 1001 C C . GLU A 1 127 ? 2.097 -22.480 -8.928 1.00 92.19 127 GLU A C 1
ATOM 1003 O O . GLU A 1 127 ? 2.116 -21.262 -9.082 1.00 92.19 127 GLU A O 1
ATOM 1008 N N . ILE A 1 128 ? 0.955 -23.176 -8.912 1.00 93.81 128 ILE A N 1
ATOM 1009 C CA . ILE A 1 128 ? -0.361 -22.551 -9.091 1.00 93.81 128 ILE A CA 1
ATOM 1010 C C . ILE A 1 128 ? -0.635 -21.476 -8.029 1.00 93.81 128 ILE A C 1
ATOM 1012 O O . ILE A 1 128 ? -1.044 -20.371 -8.376 1.00 93.81 128 ILE A O 1
ATOM 1016 N N . ASP A 1 129 ? -0.293 -21.734 -6.762 1.00 92.94 129 ASP A N 1
ATOM 1017 C CA . ASP A 1 129 ? -0.477 -20.766 -5.677 1.00 92.94 129 ASP A CA 1
ATOM 1018 C C . ASP A 1 129 ? 0.434 -19.544 -5.860 1.00 92.94 129 ASP A C 1
ATOM 1020 O O . ASP A 1 129 ? 0.056 -18.416 -5.528 1.00 92.94 129 ASP A O 1
ATOM 1024 N N . VAL A 1 130 ? 1.636 -19.751 -6.411 1.00 94.88 130 VAL A N 1
ATOM 1025 C CA . VAL A 1 130 ? 2.550 -18.660 -6.766 1.00 94.88 130 VAL A CA 1
ATOM 1026 C C . VAL A 1 130 ? 1.937 -17.800 -7.865 1.00 94.88 130 VAL A C 1
ATOM 1028 O O . VAL A 1 130 ? 1.861 -16.582 -7.711 1.00 94.88 130 VAL A O 1
ATOM 1031 N N . MET A 1 131 ? 1.464 -18.412 -8.948 1.00 94.62 131 MET A N 1
ATOM 1032 C CA . MET A 1 131 ? 0.915 -17.688 -10.096 1.00 94.62 131 MET A CA 1
ATOM 1033 C C . MET A 1 131 ? -0.378 -16.941 -9.757 1.00 94.62 131 MET A C 1
ATOM 1035 O O . MET A 1 131 ? -0.557 -15.806 -10.202 1.00 94.62 131 MET A O 1
ATOM 1039 N N . ASP A 1 132 ? -1.220 -17.501 -8.889 1.00 94.69 132 ASP A N 1
ATOM 1040 C CA . ASP A 1 132 ? -2.443 -16.844 -8.416 1.00 94.69 132 ASP A CA 1
ATOM 1041 C C . ASP A 1 132 ? -2.156 -15.587 -7.574 1.00 94.69 132 ASP A C 1
ATOM 1043 O O . ASP A 1 132 ? -2.976 -14.667 -7.506 1.00 94.69 132 ASP A O 1
ATOM 1047 N N . ASN A 1 133 ? -0.978 -15.508 -6.943 1.00 95.00 133 ASN A N 1
ATOM 1048 C CA . ASN A 1 133 ? -0.615 -14.413 -6.040 1.00 95.00 133 ASN A CA 1
ATOM 1049 C C . ASN A 1 133 ? 0.454 -13.462 -6.599 1.00 95.00 133 ASN A C 1
ATOM 1051 O O . ASN A 1 133 ? 0.604 -12.356 -6.070 1.00 95.00 133 ASN A O 1
ATOM 1055 N N . ILE A 1 134 ? 1.162 -13.828 -7.673 1.00 96.25 134 ILE A N 1
ATOM 1056 C CA . ILE A 1 134 ? 2.337 -13.088 -8.159 1.00 96.25 134 ILE A CA 1
ATOM 1057 C C . ILE A 1 134 ? 2.031 -11.620 -8.459 1.00 96.25 134 ILE A C 1
ATOM 1059 O O . ILE A 1 134 ? 2.789 -10.747 -8.047 1.00 96.25 134 ILE A O 1
ATOM 1063 N N . LYS A 1 135 ? 0.891 -11.315 -9.094 1.00 94.88 135 LYS A N 1
ATOM 1064 C CA . LYS A 1 135 ? 0.504 -9.932 -9.429 1.00 94.88 135 LYS A CA 1
ATOM 1065 C C . LYS A 1 135 ? 0.294 -9.088 -8.170 1.00 94.88 135 LYS A C 1
ATOM 1067 O O . LYS A 1 135 ? 0.721 -7.936 -8.104 1.00 94.88 135 LYS A O 1
ATOM 1072 N N . THR A 1 136 ? -0.310 -9.675 -7.138 1.00 93.12 136 THR A N 1
ATOM 1073 C CA . THR A 1 136 ? -0.498 -9.018 -5.839 1.00 93.12 136 THR A CA 1
ATOM 1074 C C . THR A 1 136 ? 0.841 -8.749 -5.159 1.00 93.12 136 THR A C 1
ATOM 1076 O O . THR A 1 136 ? 1.021 -7.685 -4.567 1.00 93.12 136 THR A O 1
ATOM 1079 N N . ILE A 1 137 ? 1.787 -9.686 -5.237 1.00 95.75 137 ILE A N 1
ATOM 1080 C CA . ILE A 1 137 ? 3.109 -9.538 -4.621 1.00 95.75 137 ILE A CA 1
ATOM 1081 C C . ILE A 1 137 ? 3.990 -8.561 -5.399 1.00 95.75 137 ILE A C 1
ATOM 1083 O O . ILE A 1 137 ? 4.583 -7.687 -4.774 1.00 95.75 137 ILE A O 1
ATOM 1087 N N . LEU A 1 138 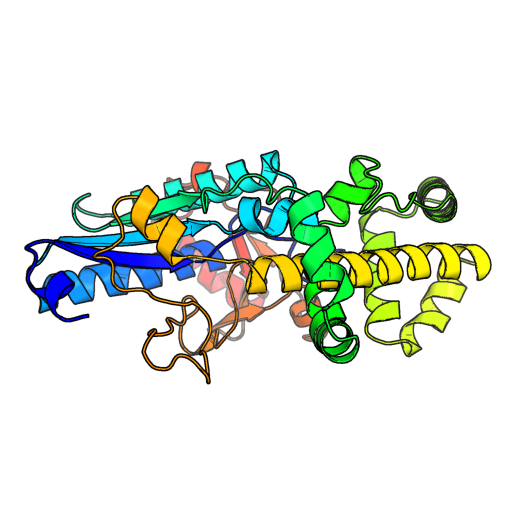? 3.984 -8.604 -6.733 1.00 97.06 138 LEU A N 1
ATOM 1088 C CA . LEU A 1 138 ? 4.632 -7.629 -7.619 1.00 97.06 138 LEU A CA 1
ATOM 1089 C C . LEU A 1 138 ? 4.268 -6.189 -7.222 1.00 97.06 138 LEU A C 1
ATOM 1091 O O . LEU A 1 138 ? 5.141 -5.341 -7.054 1.00 97.06 138 LEU A O 1
ATOM 1095 N N . LEU A 1 139 ? 2.979 -5.929 -6.991 1.00 95.25 139 LEU A N 1
ATOM 1096 C CA . LEU A 1 139 ? 2.449 -4.623 -6.575 1.00 95.25 139 LEU A CA 1
ATOM 1097 C C . LEU A 1 139 ? 2.728 -4.262 -5.105 1.00 95.25 139 LEU A C 1
ATOM 1099 O O . LEU A 1 139 ? 2.400 -3.161 -4.645 1.00 95.25 139 LEU A O 1
ATOM 1103 N N . ASN A 1 140 ? 3.258 -5.204 -4.333 1.00 94.00 140 ASN A N 1
ATOM 1104 C CA . ASN A 1 140 ? 3.534 -5.066 -2.913 1.00 94.00 140 ASN A CA 1
ATOM 1105 C C . ASN A 1 140 ? 5.011 -5.236 -2.574 1.00 94.00 140 ASN A C 1
ATOM 1107 O O . ASN A 1 140 ? 5.303 -5.207 -1.392 1.00 94.00 140 ASN A 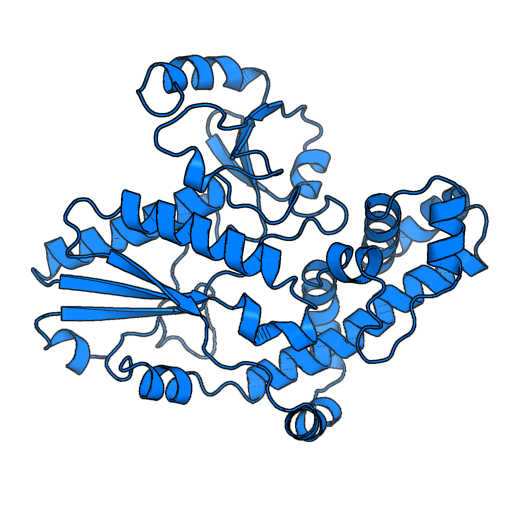O 1
ATOM 1111 N N . ILE A 1 141 ? 5.926 -5.393 -3.531 1.00 96.12 141 ILE A N 1
ATOM 1112 C CA . ILE A 1 141 ? 7.375 -5.316 -3.298 1.00 96.12 141 ILE A CA 1
ATOM 1113 C C . ILE A 1 141 ? 7.807 -3.846 -3.254 1.00 96.12 141 ILE A C 1
ATOM 1115 O O . ILE A 1 141 ? 7.228 -2.982 -3.914 1.00 96.12 141 ILE A O 1
ATOM 1119 N N . ASP A 1 142 ? 8.796 -3.531 -2.418 1.00 95.81 142 ASP A N 1
ATOM 1120 C CA . ASP A 1 142 ? 9.327 -2.180 -2.259 1.00 95.81 142 ASP A CA 1
ATOM 1121 C C . ASP A 1 142 ? 10.409 -1.915 -3.309 1.00 95.81 142 ASP A C 1
ATOM 1123 O O . ASP A 1 142 ? 11.607 -1.872 -3.028 1.00 95.81 142 ASP A O 1
ATOM 1127 N N . TRP A 1 143 ? 9.981 -1.788 -4.563 1.00 97.38 143 TRP A N 1
ATOM 1128 C CA . TRP A 1 143 ? 10.903 -1.611 -5.683 1.00 97.38 143 TRP A CA 1
ATOM 1129 C C . TRP A 1 143 ? 11.746 -0.340 -5.569 1.00 97.38 143 TRP A C 1
ATOM 1131 O O . TRP A 1 143 ? 12.906 -0.339 -5.972 1.00 97.38 143 TRP A O 1
ATOM 1141 N N . ILE A 1 144 ? 11.192 0.726 -4.979 1.00 95.88 144 ILE A N 1
ATOM 1142 C CA . ILE A 1 144 ? 11.937 1.966 -4.739 1.00 95.88 144 ILE A CA 1
ATOM 1143 C C . ILE A 1 144 ? 13.070 1.703 -3.752 1.00 95.88 144 ILE A C 1
ATOM 1145 O O . ILE A 1 144 ? 14.189 2.146 -4.007 1.00 95.88 144 ILE A O 1
ATOM 1149 N N . ASN A 1 145 ? 12.813 0.975 -2.661 1.00 95.75 145 ASN A N 1
ATOM 1150 C CA . ASN A 1 145 ? 13.858 0.605 -1.713 1.00 95.75 145 ASN A CA 1
ATOM 1151 C C . ASN A 1 145 ? 14.932 -0.281 -2.357 1.00 95.75 145 ASN A C 1
ATOM 1153 O O . ASN A 1 145 ? 16.117 -0.019 -2.157 1.00 95.75 145 ASN A O 1
ATOM 1157 N N . ILE A 1 146 ? 14.527 -1.277 -3.155 1.00 97.50 146 ILE A N 1
ATOM 1158 C CA . ILE A 1 146 ? 15.452 -2.183 -3.852 1.00 97.50 146 ILE A CA 1
ATOM 1159 C C . ILE A 1 146 ? 16.389 -1.403 -4.775 1.00 97.50 146 ILE A C 1
ATOM 1161 O O . ILE A 1 146 ? 17.607 -1.503 -4.640 1.00 97.50 146 ILE A O 1
ATOM 1165 N N . LEU A 1 147 ? 15.827 -0.605 -5.687 1.00 97.56 147 LEU A N 1
ATOM 1166 C CA . LEU A 1 147 ? 16.605 0.078 -6.719 1.00 97.56 147 LEU A CA 1
ATOM 1167 C C . LEU A 1 147 ? 17.407 1.259 -6.160 1.00 97.56 147 LEU A C 1
ATOM 1169 O O . LEU A 1 147 ? 18.568 1.422 -6.519 1.00 97.56 147 LEU A O 1
ATOM 1173 N N . SER A 1 148 ? 16.836 2.049 -5.242 1.00 95.06 148 SER A N 1
ATOM 1174 C CA . SER A 1 148 ? 17.534 3.208 -4.656 1.00 95.06 148 SER A CA 1
ATOM 1175 C C . SER A 1 148 ? 18.716 2.811 -3.771 1.00 95.06 148 SER A C 1
ATOM 1177 O O . SER A 1 148 ? 19.674 3.569 -3.663 1.00 95.06 148 SER A O 1
ATOM 1179 N N . ASN A 1 149 ? 18.653 1.642 -3.125 1.00 95.81 149 ASN A N 1
ATOM 1180 C CA . ASN A 1 149 ? 19.694 1.170 -2.205 1.00 95.81 149 ASN A CA 1
ATOM 1181 C C . ASN A 1 149 ? 20.524 0.012 -2.776 1.00 95.81 149 ASN A C 1
ATOM 1183 O O . ASN A 1 149 ? 21.302 -0.593 -2.042 1.00 95.81 149 ASN A O 1
ATOM 1187 N N . ASN A 1 150 ? 20.361 -0.304 -4.065 1.00 94.81 150 ASN A N 1
ATOM 1188 C CA . ASN A 1 150 ? 21.072 -1.380 -4.754 1.00 94.81 150 ASN A CA 1
ATOM 1189 C C . ASN A 1 150 ? 21.010 -2.735 -4.010 1.00 94.81 150 ASN A C 1
ATOM 1191 O O . ASN A 1 150 ? 22.006 -3.449 -3.880 1.00 94.81 150 ASN A O 1
ATOM 1195 N N . ILE A 1 151 ? 19.836 -3.074 -3.470 1.00 95.81 151 ILE A N 1
ATOM 1196 C CA . ILE A 1 151 ? 19.612 -4.340 -2.762 1.00 95.81 151 ILE A CA 1
ATOM 1197 C C . ILE A 1 151 ? 19.525 -5.453 -3.807 1.00 95.81 151 ILE A C 1
ATOM 1199 O O . ILE A 1 151 ? 18.829 -5.295 -4.801 1.00 95.81 151 ILE A O 1
ATOM 1203 N N . SER A 1 152 ? 20.193 -6.586 -3.580 1.00 94.38 152 SER A N 1
ATOM 1204 C CA . SER A 1 152 ? 20.066 -7.786 -4.426 1.00 94.38 152 SER A CA 1
ATOM 1205 C C . SER A 1 152 ? 18.994 -8.724 -3.852 1.00 94.38 152 SER A C 1
ATOM 1207 O O . SER A 1 152 ? 19.304 -9.541 -2.976 1.00 94.38 152 SER A O 1
ATOM 1209 N N . PRO A 1 153 ? 17.714 -8.582 -4.249 1.00 93.81 153 PRO A N 1
ATOM 1210 C CA . PRO A 1 153 ? 16.619 -9.348 -3.669 1.00 93.81 153 PRO A CA 1
ATOM 1211 C C . PRO A 1 153 ? 16.792 -10.845 -3.921 1.00 93.81 153 PRO A C 1
ATOM 1213 O O . PRO A 1 153 ? 16.947 -11.267 -5.061 1.00 93.81 153 PRO A O 1
ATOM 1216 N N . HIS A 1 154 ? 16.749 -11.662 -2.865 1.00 92.06 154 HIS A N 1
ATOM 1217 C CA . HIS A 1 154 ? 16.891 -13.127 -2.961 1.00 92.06 154 HIS A CA 1
ATOM 1218 C C . HIS A 1 154 ? 18.177 -13.579 -3.670 1.00 92.06 154 HIS A C 1
ATOM 1220 O O . HIS A 1 154 ? 18.185 -14.606 -4.342 1.00 92.06 154 HIS A O 1
ATOM 1226 N N . ASN A 1 155 ? 19.259 -12.804 -3.534 1.00 91.94 155 ASN A N 1
ATOM 1227 C CA . ASN A 1 155 ? 20.525 -12.994 -4.254 1.00 91.94 155 ASN A CA 1
ATOM 1228 C C . ASN A 1 155 ? 20.415 -12.852 -5.786 1.00 91.94 155 ASN A C 1
ATOM 1230 O O . ASN A 1 155 ? 21.309 -13.285 -6.510 1.00 91.94 155 ASN A O 1
ATOM 1234 N N . ILE A 1 156 ? 19.346 -12.233 -6.289 1.00 95.38 156 ILE A N 1
ATOM 1235 C CA . ILE A 1 156 ? 19.204 -11.858 -7.695 1.00 95.38 156 ILE A CA 1
ATOM 1236 C C . ILE A 1 156 ? 19.847 -10.481 -7.868 1.00 95.38 156 ILE A C 1
ATOM 1238 O O . ILE A 1 156 ? 19.413 -9.499 -7.261 1.00 95.38 156 ILE A O 1
ATOM 1242 N N . CYS A 1 157 ? 20.903 -10.415 -8.677 1.00 96.00 157 CYS A N 1
ATOM 1243 C CA . CYS A 1 157 ? 21.588 -9.163 -8.982 1.00 96.00 157 CYS A CA 1
ATOM 1244 C C . CYS A 1 157 ? 20.669 -8.216 -9.759 1.00 96.00 157 CYS A C 1
ATOM 1246 O O . CYS A 1 157 ? 19.944 -8.643 -10.658 1.00 96.00 157 CYS A O 1
ATOM 1248 N N . ILE A 1 158 ? 20.746 -6.921 -9.447 1.00 97.75 158 ILE A N 1
ATOM 1249 C CA . ILE A 1 158 ? 20.121 -5.890 -10.276 1.00 97.75 158 ILE A CA 1
ATOM 1250 C C . ILE A 1 158 ? 20.846 -5.875 -11.635 1.00 97.75 158 ILE A C 1
ATOM 1252 O O . ILE A 1 158 ? 22.074 -5.751 -11.647 1.00 97.75 158 ILE A O 1
ATOM 1256 N N . PRO A 1 159 ? 20.125 -6.008 -12.763 1.00 97.69 159 PRO A N 1
ATOM 1257 C CA . PRO A 1 159 ? 20.737 -6.089 -14.084 1.00 97.69 159 PRO A CA 1
ATOM 1258 C C . PRO A 1 159 ? 21.406 -4.780 -14.516 1.00 97.69 159 PRO A C 1
ATOM 1260 O O . PRO A 1 159 ? 20.971 -3.685 -14.140 1.00 97.69 159 PRO A O 1
ATOM 1263 N N . ASP A 1 160 ? 22.417 -4.880 -15.384 1.00 97.19 160 ASP A N 1
ATOM 1264 C CA . ASP A 1 160 ? 23.117 -3.710 -15.933 1.00 97.19 160 ASP A CA 1
ATOM 1265 C C . ASP A 1 160 ? 22.178 -2.819 -16.752 1.00 97.19 160 ASP A C 1
ATOM 1267 O O . ASP A 1 160 ? 22.358 -1.595 -16.789 1.00 97.19 160 ASP A O 1
ATOM 1271 N N . GLY A 1 161 ? 21.113 -3.403 -17.310 1.00 97.75 161 GLY A N 1
ATOM 1272 C CA . GLY A 1 161 ? 20.021 -2.681 -17.947 1.00 97.75 161 GLY A CA 1
ATOM 1273 C C . GLY A 1 161 ? 19.382 -1.588 -17.083 1.00 97.75 161 GLY A C 1
ATOM 1274 O O . GLY A 1 161 ? 19.069 -0.518 -17.604 1.00 97.75 161 GLY A O 1
ATOM 1275 N N . VAL A 1 162 ? 19.265 -1.769 -15.760 1.00 98.12 162 VAL A N 1
ATOM 1276 C CA . VAL A 1 162 ? 18.750 -0.706 -14.868 1.00 98.12 162 VAL A CA 1
ATOM 1277 C C . VAL A 1 162 ? 19.694 0.494 -14.871 1.00 98.12 162 VAL A C 1
ATOM 1279 O O . VAL A 1 162 ? 19.261 1.633 -15.042 1.00 98.12 162 VAL A O 1
ATOM 1282 N N . ARG A 1 163 ? 21.000 0.245 -14.729 1.00 97.31 163 ARG A N 1
ATOM 1283 C CA . ARG A 1 163 ? 22.032 1.291 -14.743 1.00 97.31 163 ARG A CA 1
ATOM 1284 C C . ARG A 1 163 ? 22.069 2.014 -16.086 1.00 97.31 163 ARG A C 1
ATOM 1286 O O . ARG A 1 163 ? 22.198 3.235 -16.122 1.00 97.31 163 ARG A O 1
ATOM 1293 N N . TYR A 1 164 ? 21.928 1.266 -17.179 1.00 97.88 164 TYR A N 1
ATOM 1294 C CA . TYR A 1 164 ? 21.828 1.824 -18.522 1.00 97.88 164 TYR A CA 1
ATOM 1295 C C . TYR A 1 164 ? 20.652 2.802 -18.634 1.00 97.88 164 TYR A C 1
ATOM 1297 O O . TYR A 1 164 ? 20.850 3.926 -19.088 1.00 97.88 164 TYR A O 1
ATOM 1305 N N . LEU A 1 165 ? 19.452 2.418 -18.187 1.00 98.19 165 LEU A N 1
ATOM 1306 C CA . LEU A 1 165 ? 18.264 3.278 -18.253 1.00 98.19 165 LEU A CA 1
ATOM 1307 C C . LEU A 1 165 ? 18.434 4.560 -17.427 1.00 98.19 165 LEU A C 1
ATOM 1309 O O . LEU A 1 165 ? 18.169 5.650 -17.936 1.00 98.19 165 LEU A O 1
ATOM 1313 N N . LEU A 1 166 ? 18.942 4.448 -16.194 1.00 97.69 166 LEU A N 1
ATOM 1314 C CA . LEU A 1 166 ? 19.210 5.606 -15.329 1.00 97.69 166 LEU A CA 1
ATOM 1315 C C . LEU A 1 166 ? 20.203 6.586 -15.978 1.00 97.69 166 LEU A C 1
ATOM 1317 O O . LEU A 1 166 ? 19.965 7.793 -15.993 1.00 97.69 166 LEU A O 1
ATOM 1321 N N . ASN A 1 167 ? 21.278 6.074 -16.587 1.00 97.25 167 ASN A N 1
ATOM 1322 C CA . ASN A 1 167 ? 22.258 6.894 -17.308 1.00 97.25 167 ASN A CA 1
ATOM 1323 C C . ASN A 1 167 ? 21.683 7.554 -18.576 1.00 97.25 167 ASN A C 1
ATOM 1325 O O . ASN A 1 167 ? 22.238 8.541 -19.051 1.00 97.25 167 ASN A O 1
ATOM 1329 N N . ASN A 1 168 ? 20.573 7.035 -19.110 1.00 96.44 168 ASN A N 1
ATOM 1330 C CA . ASN A 1 168 ? 19.847 7.587 -20.258 1.00 96.44 168 ASN A CA 1
ATOM 1331 C C . ASN A 1 168 ? 18.616 8.416 -19.836 1.00 96.44 168 ASN A C 1
ATOM 1333 O O . ASN A 1 168 ? 17.681 8.590 -20.616 1.00 96.44 168 ASN A O 1
ATOM 1337 N N . GLY A 1 169 ? 18.605 8.939 -18.606 1.00 96.44 169 GLY A N 1
ATOM 1338 C CA . GLY A 1 169 ? 17.618 9.922 -18.150 1.00 96.44 169 GLY A CA 1
ATOM 1339 C C . GLY A 1 169 ? 16.289 9.346 -17.659 1.00 96.44 169 GLY A C 1
ATOM 1340 O O . GLY A 1 169 ? 15.369 10.116 -17.391 1.00 96.44 169 GLY A O 1
ATOM 1341 N N . TRP A 1 170 ? 16.168 8.024 -17.514 1.00 97.94 170 TRP A N 1
ATOM 1342 C CA . TRP A 1 170 ? 15.002 7.422 -16.866 1.00 97.94 170 TRP A CA 1
ATOM 1343 C C . TRP A 1 170 ? 15.067 7.617 -15.353 1.00 97.94 170 TRP A C 1
ATOM 1345 O O . TRP A 1 170 ? 16.131 7.493 -14.746 1.00 97.94 170 TRP A O 1
ATOM 1355 N N . SER A 1 171 ? 13.920 7.861 -14.718 1.00 97.19 171 SER A N 1
ATOM 1356 C CA . SER A 1 171 ? 13.820 7.803 -13.260 1.00 97.19 171 SER A CA 1
ATOM 1357 C C . SER A 1 171 ? 13.595 6.366 -12.773 1.00 97.19 171 SER A C 1
ATOM 1359 O O . SER A 1 171 ? 13.105 5.506 -13.507 1.00 97.19 171 SER A O 1
ATOM 1361 N N . ILE A 1 172 ? 13.875 6.104 -11.490 1.00 97.00 172 ILE A N 1
ATOM 1362 C CA . ILE A 1 172 ? 13.520 4.828 -10.839 1.00 97.00 172 ILE A CA 1
ATOM 1363 C C . ILE A 1 172 ? 12.019 4.534 -10.989 1.00 97.00 172 ILE A C 1
ATOM 1365 O O . ILE A 1 172 ? 11.637 3.393 -11.239 1.00 97.00 172 ILE A O 1
ATOM 1369 N N . ASN A 1 173 ? 11.165 5.558 -10.884 1.00 95.94 173 ASN A N 1
ATOM 1370 C CA . ASN A 1 173 ? 9.723 5.393 -11.054 1.00 95.94 173 ASN A CA 1
ATOM 1371 C C . ASN A 1 173 ? 9.350 4.972 -12.479 1.00 95.94 173 ASN A C 1
ATOM 1373 O O . ASN A 1 173 ? 8.484 4.114 -12.619 1.00 95.94 173 ASN A O 1
ATOM 1377 N N . ASP A 1 174 ? 10.014 5.509 -13.509 1.00 97.19 174 ASP A N 1
ATOM 1378 C CA . ASP A 1 174 ? 9.772 5.108 -14.902 1.00 97.19 174 ASP A CA 1
ATOM 1379 C C . ASP A 1 174 ? 10.134 3.636 -15.127 1.00 97.19 174 ASP A C 1
ATOM 1381 O O . ASP A 1 174 ? 9.373 2.903 -15.756 1.00 97.19 174 ASP A O 1
ATOM 1385 N N . ILE A 1 175 ? 11.263 3.187 -14.565 1.00 98.50 175 ILE A N 1
ATOM 1386 C CA . ILE A 1 175 ? 11.708 1.788 -14.645 1.00 98.50 175 ILE A CA 1
ATOM 1387 C C . ILE A 1 175 ? 10.692 0.864 -13.962 1.00 98.50 175 ILE A C 1
ATOM 1389 O O . ILE A 1 175 ? 10.289 -0.145 -14.536 1.00 98.50 175 ILE A O 1
ATOM 1393 N N . ILE A 1 176 ? 10.230 1.220 -12.758 1.00 98.12 176 ILE A N 1
ATOM 1394 C CA . ILE A 1 176 ? 9.223 0.437 -12.025 1.00 98.12 176 ILE A CA 1
ATOM 1395 C C . ILE A 1 176 ? 7.901 0.388 -12.796 1.00 98.12 176 ILE A C 1
ATOM 1397 O O . ILE A 1 176 ? 7.323 -0.686 -12.956 1.00 98.12 176 ILE A O 1
ATOM 1401 N N . LEU A 1 177 ? 7.422 1.540 -13.274 1.00 97.19 177 LEU A N 1
ATOM 1402 C CA . LEU A 1 177 ? 6.174 1.656 -14.023 1.00 97.19 177 LEU A CA 1
ATOM 1403 C C . LEU A 1 177 ? 6.211 0.789 -15.286 1.00 97.19 177 LEU A C 1
ATOM 1405 O O . LEU A 1 177 ? 5.286 0.011 -15.526 1.00 97.19 177 LEU A O 1
ATOM 1409 N N . MET A 1 178 ? 7.295 0.885 -16.057 1.00 97.81 178 MET A N 1
ATOM 1410 C CA . MET A 1 178 ? 7.529 0.085 -17.256 1.00 97.81 178 MET A CA 1
ATOM 1411 C C . MET A 1 178 ? 7.470 -1.411 -16.951 1.00 97.81 178 MET A C 1
ATOM 1413 O O . MET A 1 178 ? 6.690 -2.135 -17.573 1.00 97.81 178 MET A O 1
ATOM 1417 N N . SER A 1 179 ? 8.260 -1.873 -15.979 1.00 98.44 179 SER A N 1
ATOM 1418 C CA . SER A 1 179 ? 8.346 -3.296 -15.658 1.00 98.44 179 SER A CA 1
ATOM 1419 C C . SER A 1 179 ? 7.011 -3.851 -15.178 1.00 98.44 179 SER A C 1
ATOM 1421 O O . SER A 1 179 ? 6.548 -4.878 -15.666 1.00 98.44 179 SER A O 1
ATOM 1423 N N . ILE A 1 180 ? 6.347 -3.152 -14.256 1.00 97.50 180 ILE A N 1
ATOM 1424 C CA . ILE A 1 180 ? 5.095 -3.632 -13.669 1.00 97.50 180 ILE A CA 1
ATOM 1425 C C . ILE A 1 180 ? 3.971 -3.646 -14.700 1.00 97.50 180 ILE A C 1
ATOM 1427 O O . ILE A 1 180 ? 3.257 -4.641 -14.797 1.00 97.50 180 ILE A O 1
ATOM 1431 N N . THR A 1 181 ? 3.812 -2.583 -15.491 1.00 96.50 181 THR A N 1
ATOM 1432 C CA . THR A 1 181 ? 2.747 -2.539 -16.507 1.00 96.50 181 THR A CA 1
ATOM 1433 C C . THR A 1 181 ? 2.950 -3.580 -17.606 1.00 96.50 181 THR A C 1
ATOM 1435 O O . THR A 1 181 ? 1.963 -4.155 -18.057 1.00 96.50 181 THR A O 1
ATOM 1438 N N . SER A 1 182 ? 4.200 -3.888 -17.967 1.00 97.44 182 SER A N 1
ATOM 1439 C CA . SER A 1 182 ? 4.523 -4.944 -18.940 1.00 97.44 182 SER A CA 1
ATOM 1440 C C . SER A 1 182 ? 4.247 -6.352 -18.399 1.00 97.44 182 SER A C 1
ATOM 1442 O O . SER A 1 182 ? 3.774 -7.206 -19.138 1.00 97.44 182 SER A O 1
ATOM 1444 N N . ILE A 1 183 ? 4.488 -6.600 -17.103 1.00 97.06 183 ILE A N 1
ATOM 1445 C CA . ILE A 1 183 ? 4.190 -7.897 -16.462 1.00 97.06 183 ILE A CA 1
ATOM 1446 C C . ILE A 1 183 ? 2.683 -8.087 -16.246 1.00 97.06 183 ILE A C 1
ATOM 1448 O O . ILE A 1 183 ? 2.167 -9.203 -16.321 1.00 97.06 183 ILE A O 1
ATOM 1452 N N . LEU A 1 184 ? 1.958 -7.016 -15.914 1.00 94.94 184 LEU A N 1
ATOM 1453 C CA . LEU A 1 184 ? 0.518 -7.110 -15.674 1.00 94.94 184 LEU A CA 1
ATOM 1454 C C . LEU A 1 184 ? -0.274 -7.328 -16.966 1.00 94.94 184 LEU A C 1
ATOM 1456 O O . LEU A 1 184 ? -1.276 -8.053 -16.919 1.00 94.94 184 LEU A O 1
ATOM 1460 N N . ASP A 1 185 ? 0.184 -6.719 -18.062 1.00 94.62 185 ASP A N 1
ATOM 1461 C CA . ASP A 1 185 ? -0.409 -6.781 -19.393 1.00 94.62 185 ASP A CA 1
ATOM 1462 C C . ASP A 1 185 ? 0.687 -6.699 -20.471 1.00 94.62 185 ASP A C 1
ATOM 1464 O O . ASP A 1 185 ? 1.284 -5.644 -20.713 1.00 94.62 185 ASP A O 1
ATOM 1468 N N . GLU A 1 186 ? 0.928 -7.832 -21.134 1.00 92.19 186 GLU A N 1
ATOM 1469 C CA . GLU A 1 186 ? 1.991 -8.000 -22.127 1.00 92.19 186 GLU A CA 1
ATOM 1470 C C . GLU A 1 186 ? 1.834 -7.067 -23.334 1.00 92.19 186 GLU A C 1
ATOM 1472 O O . GLU A 1 186 ? 2.836 -6.737 -23.976 1.00 92.19 186 GLU A O 1
ATOM 1477 N N . SER A 1 187 ? 0.616 -6.591 -23.625 1.00 94.50 187 SER A N 1
ATOM 1478 C CA . SER A 1 187 ? 0.360 -5.674 -24.744 1.00 94.50 187 SER A CA 1
ATOM 1479 C C . SER A 1 187 ? 1.091 -4.332 -24.594 1.00 94.50 187 SER A C 1
ATOM 1481 O O . SER A 1 187 ? 1.419 -3.687 -25.592 1.00 94.50 187 SER A O 1
ATOM 1483 N N . ASN A 1 188 ? 1.463 -3.955 -23.364 1.00 94.25 188 ASN A N 1
ATOM 1484 C CA . ASN A 1 188 ? 2.270 -2.765 -23.085 1.00 94.25 188 ASN A CA 1
ATOM 1485 C C . ASN A 1 188 ? 3.734 -2.907 -23.533 1.00 94.25 188 ASN A C 1
ATOM 1487 O O . ASN A 1 188 ? 4.432 -1.900 -23.683 1.00 94.25 188 ASN A O 1
ATOM 1491 N N . SER A 1 189 ? 4.217 -4.132 -23.762 1.00 95.31 189 SER A N 1
ATOM 1492 C CA . SER A 1 189 ? 5.635 -4.386 -24.040 1.00 95.31 189 SER A CA 1
ATOM 1493 C C . SER A 1 189 ? 6.099 -3.704 -25.322 1.00 95.31 189 SER A C 1
ATOM 1495 O O . SER A 1 189 ? 7.191 -3.148 -25.357 1.00 95.31 189 SER A O 1
ATOM 1497 N N . GLU A 1 190 ? 5.280 -3.686 -26.380 1.00 96.38 190 GLU A N 1
ATOM 1498 C CA . GLU A 1 190 ? 5.675 -3.060 -27.649 1.00 96.38 190 GLU A CA 1
ATOM 1499 C C . GLU A 1 190 ? 5.900 -1.548 -27.491 1.00 96.38 190 GLU A C 1
ATOM 1501 O O . GLU A 1 190 ? 6.878 -1.001 -28.010 1.00 96.38 190 GLU A O 1
ATOM 1506 N N . PHE A 1 191 ? 5.027 -0.877 -26.734 1.00 97.12 191 PHE A N 1
ATOM 1507 C CA . PHE A 1 191 ? 5.168 0.541 -26.408 1.00 97.12 191 PHE A CA 1
ATOM 1508 C C . PHE A 1 191 ? 6.472 0.804 -25.645 1.00 97.12 191 PHE A C 1
ATOM 1510 O O . PHE A 1 191 ? 7.255 1.682 -26.023 1.00 97.12 191 PHE A O 1
ATOM 1517 N N . TRP A 1 192 ? 6.738 0.016 -24.603 1.00 97.69 192 TRP A N 1
ATOM 1518 C CA . TRP A 1 192 ? 7.916 0.205 -23.765 1.00 97.69 192 TRP A CA 1
ATOM 1519 C C . TRP A 1 192 ? 9.222 -0.162 -24.468 1.00 97.69 192 TRP A C 1
ATOM 1521 O O . TRP A 1 192 ? 10.187 0.587 -24.348 1.00 97.69 192 TRP A O 1
ATOM 1531 N N . ILE A 1 193 ? 9.254 -1.224 -25.278 1.00 97.88 193 ILE A N 1
ATOM 1532 C CA . ILE A 1 193 ? 10.423 -1.583 -26.096 1.00 97.88 193 ILE A CA 1
ATOM 1533 C C . ILE A 1 193 ? 10.790 -0.432 -27.037 1.00 97.88 193 ILE A C 1
ATOM 1535 O O . ILE A 1 193 ? 11.965 -0.072 -27.131 1.00 97.88 193 ILE A O 1
ATOM 1539 N N . LYS A 1 194 ? 9.798 0.184 -27.701 1.00 97.12 194 LYS A N 1
ATOM 1540 C CA . LYS A 1 194 ? 10.024 1.359 -28.560 1.00 97.12 194 LYS A CA 1
ATOM 1541 C C . LYS A 1 194 ? 10.588 2.538 -27.766 1.00 97.12 194 LYS A C 1
ATOM 1543 O O . LYS A 1 194 ? 11.499 3.200 -28.250 1.00 97.12 194 LYS A O 1
ATOM 1548 N N . ARG A 1 195 ? 10.083 2.782 -26.551 1.00 96.69 195 ARG A N 1
ATOM 1549 C CA . ARG A 1 195 ? 10.539 3.882 -25.684 1.00 96.69 195 ARG A CA 1
ATOM 1550 C C . ARG A 1 195 ? 11.936 3.656 -25.099 1.00 96.69 195 ARG A C 1
ATOM 1552 O O . ARG A 1 195 ? 12.692 4.612 -24.971 1.00 96.69 195 ARG A O 1
ATOM 1559 N N . VAL A 1 196 ? 12.282 2.418 -24.748 1.00 97.38 196 VAL A N 1
ATOM 1560 C CA . VAL A 1 196 ? 13.631 2.036 -24.298 1.00 97.38 196 VAL A CA 1
ATOM 1561 C C . VAL A 1 196 ? 14.627 2.089 -25.459 1.00 97.38 196 VAL A C 1
ATOM 1563 O O . VAL A 1 196 ? 15.799 2.388 -25.252 1.00 97.38 196 VAL A O 1
ATOM 1566 N N . GLY A 1 197 ? 14.183 1.783 -26.683 1.00 96.38 197 GLY A N 1
ATOM 1567 C CA . GLY A 1 197 ? 15.037 1.740 -27.874 1.00 96.38 197 GLY A CA 1
ATOM 1568 C C . GLY A 1 197 ? 15.972 0.525 -27.925 1.00 96.38 197 GLY A C 1
ATOM 1569 O O . GLY A 1 197 ? 16.776 0.402 -28.845 1.00 96.38 197 GLY A O 1
ATOM 1570 N N . ASN A 1 198 ? 15.870 -0.390 -26.957 1.00 96.69 198 ASN A N 1
ATOM 1571 C CA . ASN A 1 198 ? 16.698 -1.586 -26.860 1.00 96.69 198 ASN A CA 1
ATOM 1572 C C . ASN A 1 198 ? 15.913 -2.746 -26.227 1.00 96.69 198 ASN A C 1
ATOM 1574 O O . ASN A 1 198 ? 15.668 -2.774 -25.021 1.00 96.69 198 ASN A O 1
ATOM 1578 N N . LYS A 1 199 ? 15.546 -3.733 -27.053 1.00 97.44 199 LYS A N 1
ATOM 1579 C CA . LYS A 1 199 ? 14.765 -4.903 -26.623 1.00 97.44 199 LYS A CA 1
ATOM 1580 C C . LYS A 1 199 ? 15.504 -5.783 -25.609 1.00 97.44 199 LYS A C 1
ATOM 1582 O O . LYS A 1 199 ? 14.859 -6.350 -24.737 1.00 97.44 199 LYS A O 1
ATOM 1587 N N . VAL A 1 200 ? 16.830 -5.898 -25.713 1.00 98.12 200 VAL A N 1
ATOM 1588 C CA . VAL A 1 200 ? 17.630 -6.730 -24.796 1.00 98.12 200 VAL A CA 1
ATOM 1589 C C . VAL A 1 200 ? 17.600 -6.132 -23.394 1.00 98.12 200 VAL A C 1
ATOM 1591 O O . VAL A 1 200 ? 17.276 -6.837 -22.447 1.00 98.12 200 VAL A O 1
ATOM 1594 N N . ILE A 1 201 ? 17.835 -4.821 -23.287 1.00 98.19 201 ILE A N 1
ATOM 1595 C CA . ILE A 1 201 ? 17.785 -4.087 -22.014 1.00 98.19 201 ILE A CA 1
ATOM 1596 C C . ILE A 1 201 ? 16.379 -4.128 -21.409 1.00 98.19 201 ILE A C 1
ATOM 1598 O O . ILE A 1 201 ? 16.232 -4.363 -20.215 1.00 98.19 201 ILE A O 1
ATOM 1602 N N . PHE A 1 202 ? 15.340 -3.926 -22.227 1.00 98.50 202 PHE A N 1
ATOM 1603 C CA . PHE A 1 202 ? 13.955 -4.034 -21.767 1.00 98.50 202 PHE A CA 1
ATOM 1604 C C . PHE A 1 202 ? 13.667 -5.418 -21.168 1.00 98.50 202 PHE A C 1
ATOM 1606 O O . PHE A 1 202 ? 13.221 -5.499 -20.026 1.00 98.50 202 PHE A O 1
ATOM 1613 N N . ASN A 1 203 ? 13.964 -6.492 -21.909 1.00 98.19 203 ASN A N 1
ATOM 1614 C CA . ASN A 1 203 ? 13.714 -7.859 -21.457 1.00 98.19 203 ASN A CA 1
ATOM 1615 C C . ASN A 1 203 ? 14.480 -8.169 -20.165 1.00 98.19 203 ASN A C 1
ATOM 1617 O O . ASN A 1 203 ? 13.878 -8.633 -19.208 1.00 98.19 203 ASN A O 1
ATOM 1621 N N . GLU A 1 204 ? 15.773 -7.839 -20.104 1.00 98.00 204 GLU A N 1
ATOM 1622 C CA . GLU A 1 204 ? 16.617 -8.069 -18.923 1.00 98.00 204 GLU A CA 1
ATOM 1623 C C . GLU A 1 204 ? 16.026 -7.423 -17.653 1.00 98.00 204 GLU A C 1
ATOM 1625 O O . GLU A 1 204 ? 15.976 -8.038 -16.586 1.00 98.00 204 GLU A O 1
ATOM 1630 N N . VAL A 1 205 ? 15.538 -6.183 -17.767 1.00 98.56 205 VAL A N 1
ATOM 1631 C CA . VAL A 1 205 ? 14.946 -5.441 -16.646 1.00 98.56 205 VAL A CA 1
ATOM 1632 C C . VAL A 1 205 ? 13.575 -6.001 -16.255 1.00 98.56 205 VAL A C 1
ATOM 1634 O O . VAL A 1 205 ? 13.286 -6.125 -15.064 1.00 98.56 205 VAL A O 1
ATOM 1637 N N . VAL A 1 206 ? 12.726 -6.356 -17.222 1.00 98.44 206 VAL A N 1
ATOM 1638 C CA . VAL A 1 206 ? 11.406 -6.951 -16.953 1.00 98.44 206 VAL A CA 1
ATOM 1639 C C . VAL A 1 206 ? 11.547 -8.338 -16.319 1.00 98.44 206 VAL A C 1
ATOM 1641 O O . VAL A 1 206 ? 10.885 -8.620 -15.316 1.00 98.44 206 VAL A O 1
ATOM 1644 N N . ASP A 1 207 ? 12.458 -9.164 -16.834 1.00 98.31 207 ASP A N 1
ATOM 1645 C CA . ASP A 1 207 ? 12.751 -10.503 -16.319 1.00 98.31 207 ASP A CA 1
ATOM 1646 C C . ASP A 1 207 ? 13.227 -10.440 -14.864 1.00 98.31 207 ASP A C 1
ATOM 1648 O O . ASP A 1 207 ? 12.782 -11.233 -14.033 1.00 98.31 207 ASP A O 1
ATOM 1652 N N . PHE A 1 208 ? 14.054 -9.449 -14.509 1.00 98.62 208 PHE A N 1
ATOM 1653 C CA . PHE A 1 208 ? 14.451 -9.212 -13.120 1.00 98.62 208 PHE A CA 1
ATOM 1654 C C . PHE A 1 208 ? 13.241 -8.986 -12.198 1.00 98.62 208 PHE A C 1
ATOM 1656 O O . PHE A 1 208 ? 13.119 -9.653 -11.167 1.00 98.62 208 PHE A O 1
ATOM 1663 N N . PHE A 1 209 ? 12.312 -8.097 -12.568 1.00 98.62 209 PHE A N 1
ATOM 1664 C CA . PHE A 1 209 ? 11.108 -7.837 -11.764 1.00 98.62 209 PHE A CA 1
ATOM 1665 C C . PHE A 1 209 ? 10.224 -9.083 -11.640 1.00 98.62 209 PHE A C 1
ATOM 1667 O O . PHE A 1 209 ? 9.698 -9.372 -10.558 1.00 98.62 209 PHE A O 1
ATOM 1674 N N . TYR A 1 210 ? 10.069 -9.829 -12.733 1.00 98.25 210 TYR A N 1
ATOM 1675 C CA . TYR A 1 210 ? 9.268 -11.047 -12.766 1.00 98.25 210 TYR A CA 1
ATOM 1676 C C . TYR A 1 210 ? 9.861 -12.145 -11.871 1.00 98.25 210 TYR A C 1
ATOM 1678 O O . TYR A 1 210 ? 9.170 -12.668 -10.993 1.00 98.25 210 TYR A O 1
ATOM 1686 N N . LEU A 1 211 ? 11.160 -12.431 -12.010 1.00 97.94 211 LEU A N 1
ATOM 1687 C CA . LEU A 1 211 ? 11.865 -13.438 -11.214 1.00 97.94 211 LEU A CA 1
ATOM 1688 C C . LEU A 1 211 ? 11.829 -13.110 -9.721 1.00 97.94 211 LEU A C 1
ATOM 1690 O O . LEU A 1 211 ? 11.462 -13.960 -8.908 1.00 97.94 211 LEU A O 1
ATOM 1694 N N . VAL A 1 212 ? 12.138 -11.866 -9.350 1.00 98.31 212 VAL A N 1
ATOM 1695 C CA . VAL A 1 212 ? 12.061 -11.424 -7.951 1.00 98.31 212 VAL A CA 1
ATOM 1696 C C . VAL A 1 212 ? 10.644 -11.601 -7.405 1.00 98.31 212 VAL A C 1
ATOM 1698 O O . VAL A 1 212 ? 10.482 -12.089 -6.287 1.00 98.31 212 VAL A O 1
ATOM 1701 N N . SER A 1 213 ? 9.615 -11.299 -8.201 1.00 98.19 213 SER A N 1
ATOM 1702 C CA . SER A 1 213 ? 8.215 -11.474 -7.797 1.00 98.19 213 SER A CA 1
ATOM 1703 C C . SER A 1 213 ? 7.846 -12.937 -7.547 1.00 98.19 213 SER A C 1
ATOM 1705 O O . SER A 1 213 ? 7.144 -13.217 -6.572 1.00 98.19 213 SER A O 1
ATOM 1707 N N . ILE A 1 214 ? 8.352 -13.881 -8.348 1.00 96.88 214 ILE A N 1
ATOM 1708 C CA . ILE A 1 214 ? 8.170 -15.325 -8.114 1.00 96.88 214 ILE A CA 1
ATOM 1709 C C . ILE A 1 214 ? 8.743 -15.722 -6.749 1.00 96.88 214 ILE A C 1
ATOM 1711 O O . ILE A 1 214 ? 8.035 -16.299 -5.919 1.00 96.88 214 ILE A O 1
ATOM 1715 N N . PHE A 1 215 ? 10.013 -15.399 -6.487 1.00 95.06 215 PHE A N 1
ATOM 1716 C CA . PHE A 1 215 ? 10.677 -15.787 -5.237 1.00 95.06 215 PHE A CA 1
ATOM 1717 C C . PHE A 1 215 ? 10.057 -15.101 -4.016 1.00 95.06 215 PHE A C 1
ATOM 1719 O O . PHE A 1 215 ? 9.762 -15.762 -3.017 1.00 95.06 215 PHE A O 1
ATOM 1726 N N . SER A 1 216 ? 9.759 -13.805 -4.120 1.00 95.75 216 SER A N 1
ATOM 1727 C CA . SER A 1 216 ? 9.029 -13.062 -3.093 1.00 95.75 216 SER A CA 1
ATOM 1728 C C . SER A 1 216 ? 7.674 -13.687 -2.786 1.00 95.75 216 SER A C 1
ATOM 1730 O O . SER A 1 216 ? 7.294 -13.762 -1.620 1.00 95.75 216 SER A O 1
ATOM 1732 N N . THR A 1 217 ? 6.955 -14.177 -3.798 1.00 96.38 217 THR A N 1
ATOM 1733 C CA . THR A 1 217 ? 5.654 -14.826 -3.597 1.00 96.38 217 THR A CA 1
ATOM 1734 C C . THR A 1 217 ? 5.802 -16.143 -2.845 1.00 96.38 217 THR A C 1
ATOM 1736 O O . THR A 1 217 ? 5.076 -16.372 -1.877 1.00 96.38 217 THR A O 1
ATOM 1739 N N . LYS A 1 218 ? 6.787 -16.976 -3.200 1.00 93.88 218 LYS A N 1
ATOM 1740 C CA . LYS A 1 218 ? 7.072 -18.222 -2.467 1.00 93.88 218 LYS A CA 1
ATOM 1741 C C . LYS A 1 218 ? 7.399 -17.959 -0.998 1.00 93.88 218 LYS A C 1
ATOM 1743 O O . LYS A 1 218 ? 6.850 -18.624 -0.118 1.00 93.88 218 LYS A O 1
ATOM 1748 N N . ILE A 1 219 ? 8.245 -16.966 -0.718 1.00 91.81 219 ILE A N 1
ATOM 1749 C CA . ILE A 1 219 ? 8.599 -16.584 0.657 1.00 91.81 219 ILE A CA 1
ATOM 1750 C C . ILE A 1 219 ? 7.372 -16.034 1.389 1.00 91.81 219 ILE A C 1
ATOM 1752 O O . ILE A 1 219 ? 7.107 -16.429 2.520 1.00 91.81 219 ILE A O 1
ATOM 1756 N N . TYR A 1 220 ? 6.576 -15.181 0.741 1.00 91.44 220 TYR A N 1
ATOM 1757 C CA . TYR A 1 220 ? 5.352 -14.623 1.316 1.00 91.44 220 TYR A CA 1
ATOM 1758 C C . TYR A 1 220 ? 4.347 -15.711 1.722 1.00 91.44 220 TYR A C 1
ATOM 1760 O O . TYR A 1 220 ? 3.823 -15.690 2.839 1.00 91.44 220 TYR A O 1
ATOM 1768 N N . LEU A 1 221 ? 4.099 -16.683 0.841 1.00 91.06 221 LEU A N 1
ATOM 1769 C CA . LEU A 1 221 ? 3.208 -17.814 1.109 1.00 91.06 221 LEU A CA 1
ATOM 1770 C C . LEU A 1 221 ? 3.772 -18.726 2.206 1.00 91.06 221 LEU A C 1
ATOM 1772 O O . LEU A 1 221 ? 3.038 -19.109 3.117 1.00 91.06 221 LEU A O 1
ATOM 1776 N N . SER A 1 222 ? 5.083 -18.977 2.198 1.00 88.81 222 SER A N 1
ATOM 1777 C CA . SER A 1 222 ? 5.768 -19.734 3.255 1.00 88.81 222 SER A CA 1
ATOM 1778 C C . SER A 1 222 ? 5.604 -19.066 4.623 1.00 88.81 222 SER A C 1
ATOM 1780 O O . SER A 1 222 ? 5.208 -19.721 5.586 1.00 88.81 222 SER A O 1
ATOM 1782 N N . ILE A 1 223 ? 5.791 -17.742 4.703 1.00 85.00 223 ILE A N 1
ATOM 1783 C CA . ILE A 1 223 ? 5.545 -16.965 5.926 1.00 85.00 223 ILE A CA 1
ATOM 1784 C C . ILE A 1 223 ? 4.100 -17.144 6.394 1.00 85.00 223 ILE A C 1
ATOM 1786 O O . ILE A 1 223 ? 3.870 -17.278 7.592 1.00 85.00 223 ILE A O 1
ATOM 1790 N N . HIS A 1 224 ? 3.108 -17.152 5.495 1.00 82.25 224 HIS A N 1
ATOM 1791 C CA . HIS A 1 224 ? 1.710 -17.394 5.877 1.00 82.25 224 HIS A CA 1
ATOM 1792 C C . HIS A 1 224 ? 1.462 -18.798 6.422 1.00 82.25 224 HIS A C 1
ATOM 1794 O O . HIS A 1 224 ? 0.760 -18.906 7.426 1.00 82.25 224 HIS A O 1
ATOM 1800 N N . LEU A 1 225 ? 2.049 -19.837 5.823 1.00 80.06 225 LEU A N 1
ATOM 1801 C CA . LEU A 1 225 ? 1.928 -21.221 6.302 1.00 80.06 225 LEU A CA 1
ATOM 1802 C C . LEU A 1 225 ? 2.579 -21.416 7.674 1.00 80.06 225 LEU A C 1
ATOM 1804 O O . LEU A 1 225 ? 2.044 -22.109 8.539 1.00 80.06 225 LEU A O 1
ATOM 1808 N N . MET A 1 226 ? 3.716 -20.762 7.899 1.00 75.06 226 MET A N 1
ATOM 1809 C CA . MET A 1 226 ? 4.429 -20.808 9.175 1.00 75.06 226 MET A CA 1
ATOM 1810 C C . MET A 1 226 ? 3.744 -19.987 10.269 1.00 75.06 226 MET A C 1
ATOM 1812 O O . MET A 1 226 ? 4.019 -20.190 11.456 1.00 75.06 226 MET A O 1
ATOM 1816 N N . ASN A 1 227 ? 2.873 -19.050 9.888 1.00 65.75 227 ASN A N 1
ATOM 1817 C CA . ASN A 1 227 ? 2.400 -17.999 10.769 1.00 65.75 227 ASN A CA 1
ATOM 1818 C C . ASN A 1 227 ? 1.519 -18.528 11.907 1.00 65.75 227 ASN A C 1
ATOM 1820 O O . ASN A 1 227 ? 0.311 -18.737 11.772 1.00 65.75 227 ASN A O 1
ATOM 1824 N N . LYS A 1 228 ? 2.117 -18.633 13.091 1.00 65.56 228 LYS A N 1
ATOM 1825 C CA . LYS A 1 228 ? 1.435 -18.985 14.335 1.00 65.56 228 LYS A CA 1
ATOM 1826 C C . LYS A 1 228 ? 1.048 -17.710 15.068 1.00 65.56 228 LYS A C 1
ATOM 1828 O O . LYS A 1 228 ? 1.608 -17.396 16.110 1.00 65.56 228 LYS A O 1
ATOM 1833 N N . ILE A 1 229 ? 0.060 -16.979 14.556 1.00 70.12 229 ILE A N 1
ATOM 1834 C CA . ILE A 1 229 ? -0.472 -15.781 15.237 1.00 70.12 229 ILE A CA 1
ATOM 1835 C C . ILE A 1 229 ? -0.863 -16.044 16.702 1.00 70.12 229 ILE A C 1
ATOM 1837 O O . ILE A 1 229 ? -0.764 -15.153 17.533 1.00 70.12 229 ILE A O 1
ATOM 1841 N N . GLU A 1 230 ? -1.218 -17.282 17.047 1.00 70.50 230 GLU A N 1
ATOM 1842 C CA . GLU A 1 230 ? -1.443 -17.726 18.426 1.00 70.50 230 GLU A CA 1
ATOM 1843 C C . GLU A 1 230 ? -0.185 -17.615 19.302 1.00 70.50 230 GLU A C 1
ATOM 1845 O O . GLU A 1 230 ? -0.284 -17.214 20.458 1.00 70.50 230 GLU A O 1
ATOM 1850 N N . LYS A 1 231 ? 1.005 -17.895 18.751 1.00 72.25 231 LYS A N 1
ATOM 1851 C CA . LYS A 1 231 ? 2.291 -17.665 19.428 1.00 72.25 231 LYS A CA 1
ATOM 1852 C C . LYS A 1 231 ? 2.577 -16.179 19.616 1.00 72.25 231 LYS A C 1
ATOM 1854 O O . LYS A 1 231 ? 3.102 -15.792 20.654 1.00 72.25 231 LYS A O 1
ATOM 1859 N N . VAL A 1 232 ? 2.242 -15.344 18.632 1.00 72.31 232 VAL A N 1
ATOM 1860 C CA . VAL A 1 232 ? 2.376 -13.886 18.777 1.00 72.31 232 VAL A CA 1
ATOM 1861 C C . VAL A 1 232 ? 1.449 -13.398 19.884 1.00 72.31 232 VAL A C 1
ATOM 1863 O O . VAL A 1 232 ? 1.898 -12.712 20.796 1.00 72.31 232 VAL A O 1
ATOM 1866 N N . MET A 1 233 ? 0.182 -13.820 19.860 1.00 74.25 233 MET A N 1
ATOM 1867 C CA . MET A 1 233 ? -0.812 -13.461 20.870 1.00 74.25 233 MET A CA 1
ATOM 1868 C C . MET A 1 233 ? -0.430 -13.945 22.273 1.00 74.25 233 MET A C 1
ATOM 1870 O O . MET A 1 233 ? -0.638 -13.215 23.240 1.00 74.25 233 MET A O 1
ATOM 1874 N N . SER A 1 234 ? 0.141 -15.145 22.416 1.00 73.19 234 SER A N 1
ATOM 1875 C CA . SER A 1 234 ? 0.585 -15.644 23.722 1.00 73.19 234 SER A CA 1
ATOM 1876 C C . SER A 1 234 ? 1.775 -14.853 24.269 1.00 73.19 234 SER A C 1
ATOM 1878 O O . SER A 1 234 ? 1.773 -14.504 25.446 1.00 73.19 234 SER A O 1
ATOM 1880 N N . ARG A 1 235 ? 2.747 -14.493 23.421 1.00 71.00 235 ARG A N 1
ATOM 1881 C CA . ARG A 1 235 ? 3.919 -13.687 23.811 1.00 71.00 235 ARG A CA 1
ATOM 1882 C C . ARG A 1 235 ? 3.569 -12.246 24.183 1.00 71.00 235 ARG A C 1
ATOM 1884 O O . ARG A 1 235 ? 4.231 -11.667 25.037 1.00 71.00 235 ARG A O 1
ATOM 1891 N N . THR A 1 236 ? 2.544 -11.663 23.564 1.00 69.44 236 THR A N 1
ATOM 1892 C CA . THR A 1 236 ? 2.144 -10.261 23.786 1.00 69.44 236 THR A CA 1
ATOM 1893 C C . THR A 1 236 ? 1.017 -10.090 24.812 1.00 69.44 236 THR A C 1
ATOM 1895 O O . THR A 1 236 ? 0.441 -9.008 24.914 1.00 69.44 236 THR A O 1
ATOM 1898 N N . ASN A 1 237 ? 0.697 -11.120 25.610 1.00 76.75 237 ASN A N 1
ATOM 1899 C CA . ASN A 1 237 ? -0.420 -11.110 26.573 1.00 76.75 237 ASN A CA 1
ATOM 1900 C C . ASN A 1 237 ? -1.786 -10.756 25.933 1.00 76.75 237 ASN A C 1
ATOM 1902 O O . ASN A 1 237 ? -2.639 -10.094 26.544 1.00 76.75 237 ASN A O 1
ATOM 1906 N N . LEU A 1 238 ? -1.983 -11.207 24.690 1.00 82.81 238 LEU A N 1
ATOM 1907 C CA . LEU A 1 238 ? -3.206 -11.076 23.892 1.00 82.81 238 LEU A CA 1
ATOM 1908 C C . LEU A 1 238 ? -3.909 -12.424 23.688 1.00 82.81 238 LEU A C 1
ATOM 1910 O O . LEU A 1 238 ? -4.778 -12.531 22.828 1.00 82.81 238 LEU A O 1
ATOM 1914 N N . SER A 1 239 ? -3.560 -13.461 24.452 1.00 81.75 239 SER A N 1
ATOM 1915 C CA . SER A 1 239 ? -4.202 -14.783 24.371 1.00 81.75 239 SER A CA 1
ATOM 1916 C C . SER A 1 239 ? -5.712 -14.734 24.641 1.00 81.75 239 SER A C 1
ATOM 1918 O O . SER A 1 239 ? -6.459 -15.556 24.117 1.00 81.75 239 SER A O 1
ATOM 1920 N N . ASP A 1 240 ? -6.172 -13.743 25.407 1.00 83.81 240 ASP A N 1
ATOM 1921 C CA . ASP A 1 240 ? -7.579 -13.461 25.688 1.00 83.81 240 ASP A CA 1
ATOM 1922 C C . ASP A 1 240 ? -8.221 -12.463 24.706 1.00 83.81 240 ASP A C 1
ATOM 1924 O O . ASP A 1 240 ? -9.377 -12.089 24.893 1.00 83.81 240 ASP A O 1
ATOM 1928 N N . ALA A 1 241 ? -7.516 -12.002 23.668 1.00 88.19 241 ALA A N 1
ATOM 1929 C CA . ALA A 1 241 ? -8.059 -11.025 22.730 1.00 88.19 241 ALA A CA 1
ATOM 1930 C C . ALA A 1 241 ? -9.010 -11.663 21.705 1.00 88.19 241 ALA A C 1
ATOM 1932 O O . ALA A 1 241 ? -8.789 -12.767 21.203 1.00 88.19 241 ALA A O 1
ATOM 1933 N N . ILE A 1 242 ? -10.066 -10.933 21.342 1.00 90.31 242 ILE A N 1
ATOM 1934 C CA . ILE A 1 242 ? -10.918 -11.290 20.207 1.00 90.31 242 ILE A CA 1
ATOM 1935 C C . ILE A 1 242 ? -10.164 -10.918 18.934 1.00 90.31 242 ILE A C 1
ATOM 1937 O O . ILE A 1 242 ? -9.820 -9.756 18.708 1.00 90.31 242 ILE A O 1
ATOM 1941 N N . ARG A 1 243 ? -9.900 -11.921 18.103 1.00 90.12 243 ARG A N 1
ATOM 1942 C CA . ARG A 1 243 ? -9.207 -11.733 16.836 1.00 90.12 243 ARG A CA 1
ATOM 1943 C C . ARG A 1 243 ? -10.151 -11.159 15.787 1.00 90.12 243 ARG A C 1
ATOM 1945 O O . ARG A 1 243 ? -11.249 -11.667 15.596 1.00 90.12 243 ARG A O 1
ATOM 1952 N N . LEU A 1 244 ? -9.668 -10.145 15.088 1.00 91.88 244 LEU A N 1
ATOM 1953 C CA . LEU A 1 244 ? -10.297 -9.488 13.953 1.00 91.88 244 LEU A CA 1
ATOM 1954 C C . LEU A 1 244 ? -9.415 -9.646 12.713 1.00 91.88 244 LEU A C 1
ATOM 1956 O O . LEU A 1 244 ? -8.232 -10.000 12.791 1.00 91.88 244 LEU A O 1
ATOM 1960 N N . THR A 1 245 ? -9.980 -9.350 11.550 1.00 90.50 245 THR A N 1
ATOM 1961 C CA . THR A 1 245 ? -9.243 -9.334 10.287 1.00 90.50 245 THR A CA 1
ATOM 1962 C C . THR A 1 245 ? -9.728 -8.211 9.373 1.00 90.50 245 THR A C 1
ATOM 1964 O O . THR A 1 245 ? -10.855 -7.746 9.490 1.00 90.50 245 THR A O 1
ATOM 1967 N N . VAL A 1 246 ? -8.866 -7.761 8.465 1.00 89.06 246 VAL A N 1
ATOM 1968 C CA . VAL A 1 246 ? -9.217 -6.794 7.412 1.00 89.06 246 VAL A CA 1
ATOM 1969 C C . VAL A 1 246 ? -9.674 -7.472 6.111 1.00 89.06 246 VAL A C 1
ATOM 1971 O O . VAL A 1 246 ? -9.962 -6.798 5.131 1.00 89.06 246 VAL A O 1
ATOM 1974 N N . HIS A 1 247 ? -9.748 -8.808 6.092 1.00 85.44 247 HIS A N 1
ATOM 1975 C CA . HIS A 1 247 ? -10.197 -9.591 4.940 1.00 85.44 247 HIS A CA 1
ATOM 1976 C C . HIS A 1 247 ? -11.219 -10.634 5.368 1.00 85.44 247 HIS A C 1
ATOM 1978 O O . HIS A 1 247 ? -10.995 -11.359 6.334 1.00 85.44 247 HIS A O 1
ATOM 1984 N N . THR A 1 248 ? -12.312 -10.776 4.624 1.00 82.62 248 THR A N 1
ATOM 1985 C CA . THR A 1 248 ? -13.238 -11.892 4.833 1.00 82.62 248 THR A CA 1
ATOM 1986 C C . THR A 1 248 ? -12.536 -13.216 4.526 1.00 82.62 248 THR A C 1
ATOM 1988 O O . THR A 1 248 ? -11.996 -13.401 3.435 1.00 82.62 248 THR A O 1
ATOM 1991 N N . LYS A 1 249 ? -12.549 -14.147 5.483 1.00 79.19 249 LYS A N 1
ATOM 1992 C CA . LYS A 1 249 ? -11.921 -15.466 5.351 1.00 79.19 249 LYS A CA 1
ATOM 1993 C C . LYS A 1 249 ? -12.978 -16.546 5.188 1.00 79.19 249 LYS A C 1
ATOM 1995 O O . LYS A 1 249 ? -13.686 -16.844 6.144 1.00 79.19 249 LYS A O 1
ATOM 2000 N N . LYS A 1 250 ? -13.061 -17.146 3.996 1.00 80.56 250 LYS A N 1
ATOM 2001 C CA . LYS A 1 250 ? -14.035 -18.214 3.689 1.00 80.56 250 LYS A CA 1
ATOM 2002 C C . LYS A 1 250 ? -13.858 -19.447 4.584 1.00 80.56 250 LYS A C 1
ATOM 2004 O O . LYS A 1 250 ? -14.823 -20.133 4.892 1.00 80.56 250 LYS A O 1
ATOM 2009 N N . ASP A 1 251 ? -12.623 -19.708 4.995 1.00 78.19 251 ASP A N 1
ATOM 2010 C CA . ASP A 1 251 ? -12.186 -20.828 5.828 1.00 78.19 251 ASP A CA 1
ATOM 2011 C C . ASP A 1 251 ? -12.240 -20.529 7.340 1.00 78.19 251 ASP A C 1
ATOM 2013 O O . ASP A 1 251 ? -12.061 -21.433 8.154 1.00 78.19 251 ASP A O 1
ATOM 2017 N N . ARG A 1 252 ? -12.479 -19.270 7.741 1.00 78.75 252 ARG A N 1
ATOM 2018 C CA . ARG A 1 252 ? -12.425 -18.802 9.141 1.00 78.75 252 ARG A CA 1
ATOM 2019 C C . ARG A 1 252 ? -13.536 -17.802 9.460 1.00 78.75 252 ARG A C 1
ATOM 2021 O O . ARG A 1 252 ? -13.278 -16.662 9.848 1.00 78.75 252 ARG A O 1
ATOM 2028 N N . ASN A 1 253 ? -14.781 -18.261 9.339 1.00 81.06 253 ASN A N 1
ATOM 2029 C CA . ASN A 1 253 ? -15.983 -17.478 9.664 1.00 81.06 253 ASN A CA 1
ATOM 2030 C C . ASN A 1 253 ? -16.071 -17.083 11.152 1.00 81.06 253 ASN A C 1
ATOM 2032 O O . ASN A 1 253 ? -16.846 -16.205 11.518 1.00 81.06 253 ASN A O 1
ATOM 2036 N N . ASP A 1 254 ? -15.273 -17.717 12.015 1.00 83.06 254 ASP A N 1
ATOM 2037 C CA . ASP A 1 254 ? -15.142 -17.389 13.435 1.00 83.06 254 ASP A CA 1
ATOM 2038 C C . ASP A 1 254 ? -14.357 -16.091 13.697 1.00 83.06 254 ASP A C 1
ATOM 2040 O O . ASP A 1 254 ? -14.376 -15.593 14.824 1.00 83.06 254 ASP A O 1
ATOM 2044 N N . ILE A 1 255 ? -13.662 -15.542 12.690 1.00 87.31 255 ILE A N 1
ATOM 2045 C CA . ILE A 1 255 ? -12.893 -14.297 12.798 1.00 87.31 255 ILE A CA 1
ATOM 2046 C C . ILE A 1 255 ? -13.663 -13.164 12.100 1.00 87.31 255 ILE A C 1
ATOM 2048 O O . ILE A 1 255 ? -13.683 -13.118 10.868 1.00 87.31 255 ILE A O 1
ATOM 2052 N N . PRO A 1 256 ? -14.246 -12.204 12.844 1.00 88.69 256 PRO A N 1
ATOM 2053 C CA . PRO A 1 256 ? -14.956 -11.081 12.242 1.00 88.69 256 PRO A CA 1
ATOM 2054 C C . PRO A 1 256 ? -14.039 -10.211 11.377 1.00 88.69 256 PRO A C 1
ATOM 2056 O O . PRO A 1 256 ? -12.945 -9.818 11.804 1.00 88.69 256 PRO A O 1
ATOM 2059 N N . SER A 1 257 ? -14.506 -9.876 10.173 1.00 89.56 257 SER A N 1
ATOM 2060 C CA . SER A 1 257 ? -13.841 -8.924 9.284 1.00 89.56 257 SER A CA 1
ATOM 2061 C C . SER A 1 257 ? -14.362 -7.502 9.486 1.00 89.56 257 SER A C 1
ATOM 2063 O O . SER A 1 257 ? -15.573 -7.304 9.570 1.00 89.56 257 SER A O 1
ATOM 2065 N N . ILE A 1 258 ? -13.465 -6.514 9.510 1.00 89.31 258 ILE A N 1
ATOM 2066 C CA . ILE A 1 258 ? -13.814 -5.090 9.593 1.00 89.31 258 ILE A CA 1
ATOM 2067 C C . ILE A 1 258 ? -13.391 -4.373 8.311 1.00 89.31 258 ILE A C 1
ATOM 2069 O O . ILE A 1 258 ? -12.222 -4.406 7.926 1.00 89.31 258 ILE A O 1
ATOM 2073 N N . TYR A 1 259 ? -14.344 -3.671 7.700 1.00 90.44 259 TYR A N 1
ATOM 2074 C CA . TYR A 1 259 ? -14.113 -2.771 6.572 1.00 90.44 259 TYR A CA 1
ATOM 2075 C C . TYR A 1 259 ? -13.659 -1.404 7.082 1.00 90.44 259 TYR A C 1
ATOM 2077 O O . TYR A 1 259 ? -14.476 -0.554 7.432 1.00 90.44 259 TYR A O 1
ATOM 2085 N N . LEU A 1 260 ? -12.344 -1.198 7.154 1.00 91.19 260 LEU A N 1
ATOM 2086 C CA . LEU A 1 260 ? -11.768 0.028 7.717 1.00 91.19 260 LEU A CA 1
ATOM 2087 C C . LEU A 1 260 ? -12.059 1.274 6.866 1.00 91.19 260 LEU A C 1
ATOM 2089 O O . LEU A 1 260 ? -12.217 2.361 7.406 1.00 91.19 260 LEU A O 1
ATOM 2093 N N . LEU A 1 261 ? -12.220 1.110 5.553 1.00 92.06 261 LEU A N 1
ATOM 2094 C CA . LEU A 1 261 ? -12.620 2.177 4.630 1.00 92.06 261 LEU A CA 1
ATOM 2095 C C . LEU A 1 261 ? -14.147 2.270 4.438 1.00 92.06 261 LEU A C 1
ATOM 2097 O O . LEU A 1 261 ? -14.628 2.874 3.479 1.00 92.06 261 LEU A O 1
ATOM 2101 N N . GLY A 1 262 ? -14.923 1.666 5.343 1.00 84.69 262 GLY A N 1
ATOM 2102 C CA . GLY A 1 262 ? -16.381 1.647 5.274 1.00 84.69 262 GLY A CA 1
ATOM 2103 C C . GLY A 1 262 ? -16.926 0.829 4.099 1.00 84.69 262 GLY A C 1
ATOM 2104 O O . GLY A 1 262 ? -16.204 0.105 3.412 1.00 84.69 262 GLY A O 1
ATOM 2105 N N . ARG A 1 263 ? -18.241 0.936 3.873 1.00 80.69 263 ARG A N 1
ATOM 2106 C CA . ARG A 1 263 ? -18.944 0.197 2.810 1.00 80.69 263 ARG A CA 1
ATOM 2107 C C . ARG A 1 263 ? -18.403 0.536 1.420 1.00 80.69 263 ARG A C 1
ATOM 2109 O O . ARG A 1 263 ? -18.225 -0.369 0.611 1.00 80.69 263 ARG A O 1
ATOM 2116 N N . ASP A 1 264 ? -18.120 1.813 1.177 1.00 76.44 264 ASP A N 1
ATOM 2117 C CA . ASP A 1 264 ? -17.716 2.315 -0.140 1.00 76.44 264 ASP A CA 1
ATOM 2118 C C . ASP A 1 264 ? -16.246 2.006 -0.468 1.00 76.44 264 ASP A C 1
ATOM 2120 O O . ASP A 1 264 ? -15.881 1.900 -1.636 1.00 76.44 264 ASP A O 1
ATOM 2124 N N . GLY A 1 265 ? -15.401 1.780 0.547 1.00 79.94 265 GLY A N 1
ATOM 2125 C CA . GLY A 1 265 ? -14.046 1.257 0.355 1.00 79.94 265 GLY A CA 1
ATOM 2126 C C . GLY A 1 265 ? -13.987 -0.259 0.126 1.00 79.94 265 GLY A C 1
ATOM 2127 O O . GLY A 1 265 ? -13.006 -0.764 -0.424 1.00 79.94 265 GLY A O 1
ATOM 2128 N N . GLY A 1 266 ? -15.028 -1.001 0.517 1.00 80.75 266 GLY A N 1
ATOM 2129 C CA . GLY A 1 266 ? -15.102 -2.454 0.358 1.00 80.75 266 GLY A CA 1
ATOM 2130 C C . GLY A 1 266 ? -13.901 -3.185 0.974 1.00 80.75 266 GLY A C 1
ATOM 2131 O O . GLY A 1 266 ? -13.416 -2.826 2.042 1.00 80.75 266 GLY A O 1
ATOM 2132 N N . ASN A 1 267 ? -13.389 -4.209 0.281 1.00 82.06 267 ASN A N 1
ATOM 2133 C CA . ASN A 1 267 ? -12.227 -5.010 0.711 1.00 82.06 267 ASN A CA 1
ATOM 2134 C C . ASN A 1 267 ? -10.863 -4.299 0.546 1.00 82.06 267 ASN A C 1
ATOM 2136 O O . ASN A 1 267 ? -9.819 -4.944 0.678 1.00 82.06 267 ASN A O 1
ATOM 2140 N N . ARG A 1 268 ? -10.839 -3.003 0.206 1.00 89.19 268 ARG A N 1
ATOM 2141 C CA . ARG A 1 268 ? -9.591 -2.247 0.039 1.00 89.19 268 ARG A CA 1
ATOM 2142 C C . ARG A 1 268 ? -8.972 -1.934 1.396 1.00 89.19 268 ARG A C 1
ATOM 2144 O O . ARG A 1 268 ? -9.660 -1.778 2.402 1.00 89.19 268 ARG A O 1
ATOM 2151 N N . LEU A 1 269 ? -7.650 -1.801 1.400 1.00 92.31 269 LEU A N 1
ATOM 2152 C CA . LEU A 1 269 ? -6.888 -1.356 2.561 1.00 92.31 269 LEU A CA 1
ATOM 2153 C C . LEU A 1 269 ? -6.333 0.034 2.280 1.00 92.31 269 LEU A C 1
ATOM 2155 O O . LEU A 1 269 ? -5.775 0.268 1.209 1.00 92.31 269 LEU A O 1
ATOM 2159 N N . SER A 1 270 ? -6.423 0.919 3.267 1.00 94.06 270 SER A N 1
ATOM 2160 C CA . SER A 1 270 ? -5.913 2.296 3.219 1.00 94.06 270 SER A CA 1
ATOM 2161 C C . SER A 1 270 ? -4.460 2.393 2.755 1.00 94.06 270 SER A C 1
ATOM 2163 O O . SER A 1 270 ? -4.111 3.251 1.950 1.00 94.06 270 SER A O 1
ATOM 2165 N N . GLN A 1 271 ? -3.623 1.436 3.151 1.00 92.81 271 GLN A N 1
ATOM 2166 C CA . GLN A 1 271 ? -2.215 1.356 2.759 1.00 92.81 271 GLN A CA 1
ATOM 2167 C C . GLN A 1 271 ? -1.981 1.092 1.247 1.00 92.81 271 GLN A C 1
ATOM 2169 O O . GLN A 1 271 ? -0.843 1.035 0.779 1.00 92.81 271 GLN A O 1
ATOM 2174 N N . HIS A 1 272 ? -3.041 0.843 0.474 1.00 93.25 272 HIS A N 1
ATOM 2175 C CA . HIS A 1 272 ? -2.987 0.540 -0.960 1.00 93.25 272 HIS A CA 1
ATOM 2176 C C . HIS A 1 272 ? -3.730 1.553 -1.830 1.00 93.25 272 HIS A C 1
ATOM 2178 O O . HIS A 1 272 ? -3.708 1.413 -3.049 1.00 93.25 272 HIS A O 1
ATOM 2184 N N . THR A 1 273 ? -4.365 2.554 -1.227 1.00 94.06 273 THR A N 1
ATOM 2185 C CA . THR A 1 273 ? -5.195 3.546 -1.916 1.00 94.06 273 THR A CA 1
ATOM 2186 C C . THR A 1 273 ? -4.865 4.948 -1.438 1.00 94.06 273 THR A C 1
ATOM 2188 O O . THR A 1 273 ? -4.309 5.121 -0.359 1.00 94.06 273 THR A O 1
ATOM 2191 N N . CYS A 1 274 ? -5.271 5.945 -2.203 1.00 93.88 274 CYS A N 1
ATOM 2192 C CA . CYS A 1 274 ? -5.345 7.345 -1.827 1.00 93.88 274 CYS A CA 1
ATOM 2193 C C . CYS A 1 274 ? -6.805 7.718 -1.544 1.00 93.88 274 CYS A C 1
ATOM 2195 O O . CYS A 1 274 ? -7.725 7.129 -2.114 1.00 93.88 274 CYS A O 1
ATOM 2197 N N . ALA A 1 275 ? -7.024 8.715 -0.693 1.00 93.06 275 ALA A N 1
ATOM 2198 C CA . ALA A 1 275 ? -8.333 9.347 -0.568 1.00 93.06 275 ALA A CA 1
ATOM 2199 C C . ALA A 1 275 ? -8.532 10.369 -1.693 1.00 93.06 275 ALA A C 1
ATOM 2201 O O . ALA A 1 275 ? -7.659 11.206 -1.927 1.00 93.06 275 ALA A O 1
ATOM 2202 N N . VAL A 1 276 ? -9.678 10.317 -2.365 1.00 93.19 276 VAL A N 1
ATOM 2203 C CA . VAL A 1 276 ? -10.015 11.207 -3.479 1.00 93.19 276 VAL A CA 1
ATOM 2204 C C . VAL A 1 276 ? -11.433 11.724 -3.286 1.00 93.19 276 VAL A C 1
ATOM 2206 O O . VAL A 1 276 ? -12.350 10.929 -3.108 1.00 93.19 276 VAL A O 1
ATOM 2209 N N . PHE A 1 277 ? -11.628 13.036 -3.318 1.00 90.81 277 PHE A N 1
ATOM 2210 C CA . PHE A 1 277 ? -12.940 13.661 -3.239 1.00 90.81 277 PHE A CA 1
ATOM 2211 C C . PHE A 1 277 ? -13.326 14.229 -4.606 1.00 90.81 277 PHE A C 1
ATOM 2213 O O . PHE A 1 277 ? -12.681 15.146 -5.110 1.00 90.81 277 PHE A O 1
ATOM 2220 N N . TYR A 1 278 ? -14.352 13.649 -5.219 1.00 89.75 278 TYR A N 1
ATOM 2221 C CA . TYR A 1 278 ? -14.903 14.092 -6.499 1.00 89.75 278 TYR A CA 1
ATOM 2222 C C . TYR A 1 278 ? -16.384 13.741 -6.571 1.00 89.75 278 TYR A C 1
ATOM 2224 O O . TYR A 1 278 ? -16.862 12.911 -5.797 1.00 89.75 278 TYR A O 1
ATOM 2232 N N . ASP A 1 279 ? -17.134 14.414 -7.446 1.00 86.94 279 ASP A N 1
ATOM 2233 C CA . ASP A 1 279 ? -18.593 14.255 -7.557 1.00 86.94 279 ASP A CA 1
ATOM 2234 C C . ASP A 1 279 ? -19.307 14.350 -6.181 1.00 86.94 279 ASP A C 1
ATOM 2236 O O . ASP A 1 279 ? -20.302 13.668 -5.908 1.00 86.94 279 ASP A O 1
ATOM 2240 N N . LYS A 1 280 ? -18.773 15.203 -5.287 1.00 82.81 280 LYS A N 1
ATOM 2241 C CA . LYS A 1 280 ? -19.235 15.432 -3.901 1.00 82.81 280 LYS A CA 1
ATOM 2242 C C . LYS A 1 280 ? -19.202 14.195 -2.994 1.00 82.81 280 LYS A C 1
ATOM 2244 O O . LYS A 1 280 ? -19.943 14.129 -2.009 1.00 82.81 280 LYS A O 1
ATOM 2249 N N . LYS A 1 281 ? -18.366 13.207 -3.308 1.00 87.31 281 LYS A N 1
ATOM 2250 C CA . LYS A 1 281 ? -18.215 11.971 -2.536 1.00 87.31 281 LYS A CA 1
ATOM 2251 C C . LYS A 1 281 ? -16.749 11.662 -2.279 1.00 87.31 281 LYS A C 1
ATOM 2253 O O . LYS A 1 281 ? -15.863 12.037 -3.040 1.00 87.31 281 LYS A O 1
ATOM 2258 N N . LEU A 1 282 ? -16.504 10.957 -1.178 1.00 89.94 282 LEU A N 1
ATOM 2259 C CA . LEU A 1 282 ? -15.192 10.418 -0.852 1.00 89.94 282 LEU A CA 1
ATOM 2260 C C . LEU A 1 282 ? -15.029 9.037 -1.491 1.00 89.94 282 LEU A C 1
ATOM 2262 O O . LEU A 1 282 ? -15.858 8.151 -1.299 1.00 89.94 282 LEU A O 1
ATOM 2266 N N . HIS A 1 283 ? -13.920 8.854 -2.190 1.00 93.25 283 HIS A N 1
ATOM 2267 C CA . HIS A 1 283 ? -13.520 7.622 -2.847 1.00 93.25 283 HIS A CA 1
ATOM 2268 C C . HIS A 1 283 ? -12.123 7.195 -2.382 1.00 93.25 283 HIS A C 1
ATOM 2270 O O . HIS A 1 283 ? -11.311 8.020 -1.960 1.00 93.25 283 HIS A O 1
ATOM 2276 N N . PHE A 1 284 ? -11.827 5.899 -2.502 1.00 94.75 284 PHE A N 1
ATOM 2277 C CA . PHE A 1 284 ? -10.513 5.331 -2.191 1.00 94.75 284 PHE A CA 1
ATOM 2278 C C . PHE A 1 284 ? -9.932 4.626 -3.415 1.00 94.75 284 PHE A C 1
ATOM 2280 O O . PHE A 1 284 ? -10.268 3.475 -3.714 1.00 94.75 284 PHE A O 1
ATOM 2287 N N . LEU A 1 285 ? -9.063 5.336 -4.128 1.00 94.75 285 LEU A N 1
ATOM 2288 C CA . LEU A 1 285 ? -8.557 4.946 -5.442 1.00 94.75 285 LEU A CA 1
ATOM 2289 C C . LEU A 1 285 ? -7.039 4.819 -5.433 1.00 94.75 285 LEU A C 1
ATOM 2291 O O . LEU A 1 285 ? -6.355 5.515 -4.688 1.00 94.75 285 LEU A O 1
ATOM 2295 N N . THR A 1 286 ? -6.497 3.949 -6.271 1.00 94.75 286 THR A N 1
ATOM 2296 C CA . THR A 1 286 ? -5.071 3.977 -6.602 1.00 94.75 286 THR A CA 1
ATOM 2297 C C . THR A 1 286 ? -4.768 5.147 -7.541 1.00 94.75 286 THR A C 1
ATOM 2299 O O . THR A 1 286 ? -5.657 5.672 -8.215 1.00 94.75 286 THR A O 1
ATOM 2302 N N . LYS A 1 287 ? -3.498 5.545 -7.643 1.00 93.62 287 LYS A N 1
ATOM 2303 C CA . LYS A 1 287 ? -3.064 6.547 -8.629 1.00 93.62 287 LYS A CA 1
ATOM 2304 C C . LYS A 1 287 ? -3.375 6.126 -10.069 1.00 93.62 287 LYS A C 1
ATOM 2306 O O . LYS A 1 287 ? -3.783 6.972 -10.857 1.00 93.62 287 LYS A O 1
ATOM 2311 N N . LEU A 1 288 ? -3.259 4.836 -10.396 1.00 93.12 288 LEU A N 1
ATOM 2312 C CA . LEU A 1 288 ? -3.663 4.317 -11.704 1.00 93.12 288 LEU A CA 1
ATOM 2313 C C . LEU A 1 288 ? -5.159 4.532 -11.961 1.00 93.12 288 LEU A C 1
ATOM 2315 O O . LEU A 1 288 ? -5.534 5.026 -13.017 1.00 93.12 288 LEU A O 1
ATOM 2319 N N . GLU A 1 289 ? -6.017 4.202 -10.996 1.00 94.38 289 GLU A N 1
ATOM 2320 C CA . GLU A 1 289 ? -7.464 4.399 -11.140 1.00 94.38 289 GLU A CA 1
ATOM 2321 C C . GLU A 1 289 ? -7.813 5.876 -11.321 1.00 94.38 289 GLU A C 1
ATOM 2323 O O . GLU A 1 289 ? -8.638 6.205 -12.166 1.00 94.38 289 GLU A O 1
ATOM 2328 N N . MET A 1 290 ? -7.144 6.773 -10.594 1.00 93.50 290 MET A N 1
ATOM 2329 C CA . MET A 1 290 ? -7.313 8.215 -10.783 1.00 93.50 290 MET A CA 1
ATOM 2330 C C . MET A 1 290 ? -6.926 8.667 -12.196 1.00 93.50 290 MET A C 1
ATOM 2332 O O . MET A 1 290 ? -7.649 9.462 -12.790 1.00 93.50 290 MET A O 1
ATOM 2336 N N . LEU A 1 291 ? -5.819 8.155 -12.746 1.00 90.56 291 LEU A N 1
ATOM 2337 C CA . LEU A 1 291 ? -5.401 8.460 -14.119 1.00 90.56 291 LEU A CA 1
ATOM 2338 C C . LEU A 1 291 ? -6.437 7.975 -15.144 1.00 90.56 291 LEU A C 1
ATOM 2340 O O . LEU A 1 291 ? -6.759 8.698 -16.084 1.00 90.56 291 LEU A O 1
ATOM 2344 N N . LEU A 1 292 ? -7.003 6.783 -14.937 1.00 92.25 292 LEU A N 1
ATOM 2345 C CA . LEU A 1 292 ? -8.012 6.200 -15.828 1.00 92.25 292 LEU A CA 1
ATOM 2346 C C . LEU A 1 292 ? -9.363 6.930 -15.790 1.00 92.25 292 LEU A C 1
ATOM 2348 O O . LEU A 1 292 ? -10.128 6.825 -16.746 1.00 92.25 292 LEU A O 1
ATOM 2352 N N . LEU A 1 293 ? -9.655 7.697 -14.734 1.00 91.81 293 LEU A N 1
ATOM 2353 C CA . LEU A 1 293 ? -10.846 8.554 -14.688 1.00 91.81 293 LEU A CA 1
ATOM 2354 C C . LEU A 1 293 ? -10.772 9.738 -15.660 1.00 91.81 293 LEU A C 1
ATOM 2356 O O . LEU A 1 293 ? -11.795 10.381 -15.886 1.00 91.81 293 LEU A O 1
ATOM 2360 N N . ASN A 1 294 ? -9.594 10.035 -16.222 1.00 86.50 294 ASN A N 1
ATOM 2361 C CA . ASN A 1 294 ? -9.370 11.167 -17.122 1.00 86.50 294 ASN A CA 1
ATOM 2362 C C . ASN A 1 294 ? -9.883 12.503 -16.538 1.00 86.50 294 ASN A C 1
ATOM 2364 O O . ASN A 1 294 ? -10.458 13.336 -17.239 1.00 86.50 294 ASN A O 1
ATOM 2368 N N . LYS A 1 295 ? -9.702 12.678 -15.222 1.00 87.56 295 LYS A N 1
ATOM 2369 C CA . LYS A 1 295 ? -10.011 13.900 -14.474 1.00 87.56 295 LYS A CA 1
ATOM 2370 C C . LYS A 1 295 ? -8.718 14.517 -13.947 1.00 87.56 295 LYS A C 1
ATOM 2372 O O . LYS A 1 295 ? -7.795 13.806 -13.551 1.00 87.56 295 LYS A O 1
ATOM 2377 N N . GLU A 1 296 ? -8.672 15.842 -13.890 1.00 88.69 296 GLU A N 1
ATOM 2378 C CA . GLU A 1 296 ? -7.589 16.551 -13.213 1.00 88.69 296 GLU A CA 1
ATOM 2379 C C . GLU A 1 296 ? -7.870 16.621 -11.711 1.00 88.69 296 GLU A C 1
ATOM 2381 O O . GLU A 1 296 ? -8.868 17.199 -11.276 1.00 88.69 296 GLU A O 1
ATOM 2386 N N . PHE A 1 297 ? -6.964 16.046 -10.924 1.00 90.75 297 PHE A N 1
ATOM 2387 C CA . PHE A 1 297 ? -7.008 16.097 -9.470 1.00 90.75 297 PHE A CA 1
ATOM 2388 C C . PHE A 1 297 ? -5.904 17.000 -8.939 1.00 90.75 297 PHE A C 1
ATOM 2390 O O . PHE A 1 297 ? -4.736 16.851 -9.302 1.00 90.75 297 PHE A O 1
ATOM 2397 N N . LYS A 1 298 ? -6.265 17.892 -8.024 1.00 89.56 298 LYS A N 1
ATOM 2398 C CA . LYS A 1 298 ? -5.318 18.673 -7.239 1.00 89.56 298 LYS A CA 1
ATOM 2399 C C . LYS A 1 298 ? -4.871 17.884 -6.019 1.00 89.56 298 LYS A C 1
ATOM 2401 O O . LYS A 1 298 ? -5.677 17.242 -5.346 1.00 89.56 298 LYS A O 1
ATOM 2406 N N . GLU A 1 299 ? -3.583 17.968 -5.726 1.00 90.00 299 GLU A N 1
ATOM 2407 C CA . GLU A 1 299 ? -2.988 17.405 -4.520 1.00 90.00 299 GLU A CA 1
ATOM 2408 C C . GLU A 1 299 ? -3.142 18.387 -3.354 1.00 90.00 299 GLU A C 1
ATOM 2410 O O . GLU A 1 299 ? -2.750 19.551 -3.458 1.00 90.00 299 GLU A O 1
ATOM 2415 N N . VAL A 1 300 ? -3.709 17.928 -2.238 1.00 86.62 300 VAL A N 1
ATOM 2416 C CA . VAL A 1 300 ? -3.867 18.732 -1.023 1.00 86.62 300 VAL A CA 1
ATOM 2417 C C . VAL A 1 300 ? -2.918 18.209 0.043 1.00 86.62 300 VAL A C 1
ATOM 2419 O O . VAL A 1 300 ? -2.974 17.037 0.421 1.00 86.62 300 VAL A O 1
ATOM 2422 N N . TYR A 1 301 ? -2.063 19.090 0.550 1.00 84.19 301 TYR A N 1
ATOM 2423 C CA . TYR A 1 301 ? -1.087 18.796 1.594 1.00 84.19 301 TYR A CA 1
ATOM 2424 C C . TYR A 1 301 ? -1.456 19.524 2.889 1.00 84.19 301 TYR A C 1
ATOM 2426 O O . TYR A 1 301 ? -2.020 20.617 2.868 1.00 84.19 301 TYR A O 1
ATOM 2434 N N . VAL A 1 302 ? -1.123 18.919 4.028 1.00 77.31 302 VAL A N 1
ATOM 2435 C CA . VAL A 1 302 ? -1.332 19.519 5.352 1.00 77.31 302 VAL A CA 1
ATOM 2436 C C . VAL A 1 302 ? -0.038 20.212 5.771 1.00 77.31 302 VAL A C 1
ATOM 2438 O O . VAL A 1 302 ? 0.933 19.548 6.135 1.00 77.31 302 VAL A O 1
ATOM 2441 N N . HIS A 1 303 ? -0.007 21.544 5.691 1.00 66.06 303 HIS A N 1
ATOM 2442 C CA . HIS A 1 303 ? 1.195 22.333 5.987 1.00 66.06 303 HIS A CA 1
ATOM 2443 C C . HIS A 1 303 ? 1.195 22.926 7.392 1.00 66.06 303 HIS A C 1
ATOM 2445 O O . HIS A 1 303 ? 2.212 22.818 8.074 1.00 66.06 303 HIS A O 1
ATOM 2451 N N . ASP A 1 304 ? 0.065 23.458 7.846 1.00 58.97 304 ASP A N 1
ATOM 2452 C CA . ASP A 1 304 ? -0.137 23.970 9.194 1.00 58.97 304 ASP A CA 1
ATOM 2453 C C . ASP A 1 304 ? -1.453 23.384 9.717 1.00 58.97 304 ASP A C 1
ATOM 2455 O O . ASP A 1 304 ? -2.493 23.424 9.063 1.00 58.97 304 ASP A O 1
ATOM 2459 N N . SER A 1 305 ? -1.341 22.620 10.802 1.00 61.88 305 SER A N 1
ATOM 2460 C CA . SER A 1 305 ? -2.469 22.096 11.565 1.00 61.88 305 SER A CA 1
ATOM 2461 C C . SER A 1 305 ? -1.956 21.498 12.873 1.00 61.88 305 SER A C 1
ATOM 2463 O O . SER A 1 305 ? -0.781 21.126 12.988 1.00 61.88 305 SER A O 1
ATOM 2465 N N . LEU A 1 306 ? -2.863 21.276 13.830 1.00 56.41 306 LEU A N 1
ATOM 2466 C CA . LEU A 1 306 ? -2.611 20.436 15.014 1.00 56.41 306 LEU A CA 1
ATOM 2467 C C . LEU A 1 306 ? -2.131 19.014 14.656 1.00 56.41 306 LEU A C 1
ATOM 2469 O O . LEU A 1 306 ? -1.626 18.295 15.513 1.00 56.41 306 LEU A O 1
ATOM 2473 N N . PHE A 1 307 ? -2.270 18.614 13.391 1.00 61.56 307 PHE A N 1
ATOM 2474 C CA . PHE A 1 307 ? -1.977 17.284 12.881 1.00 61.56 307 PHE A CA 1
ATOM 2475 C C . PHE A 1 307 ? -0.685 17.216 12.051 1.00 61.56 307 PHE A C 1
ATOM 2477 O O . PHE A 1 307 ? -0.358 16.160 11.507 1.00 61.56 307 PHE A O 1
ATOM 2484 N N . LYS A 1 308 ? 0.072 18.318 11.955 1.00 68.25 308 LYS A N 1
ATOM 2485 C CA . LYS A 1 308 ? 1.274 18.438 11.111 1.00 68.25 308 LYS A CA 1
ATOM 2486 C C . LYS A 1 308 ? 2.289 17.318 11.346 1.00 68.25 308 LYS A C 1
ATOM 2488 O O . LYS A 1 308 ? 2.845 16.791 10.388 1.00 68.25 308 LYS A O 1
ATOM 2493 N N . GLU A 1 309 ? 2.506 16.904 12.593 1.00 64.19 309 GLU A N 1
ATOM 2494 C CA . GLU A 1 309 ? 3.450 15.820 12.910 1.00 64.19 309 GLU A CA 1
ATOM 2495 C C . GLU A 1 309 ? 2.979 14.444 12.415 1.00 64.19 309 GLU A C 1
ATOM 2497 O O . GLU A 1 309 ? 3.800 13.631 11.991 1.00 64.19 309 GLU A O 1
ATOM 2502 N N . GLY A 1 310 ? 1.664 14.200 12.406 1.00 61.91 310 GLY A N 1
ATOM 2503 C CA . GLY A 1 310 ? 1.067 12.968 11.890 1.00 61.91 310 GLY A CA 1
ATOM 2504 C C . GLY A 1 310 ? 1.060 12.890 10.362 1.00 61.91 310 GLY A C 1
ATOM 2505 O O . GLY A 1 310 ? 1.103 11.791 9.825 1.00 61.91 310 GLY A O 1
ATOM 2506 N N . PHE A 1 311 ? 1.059 14.028 9.658 1.00 68.81 311 PHE A N 1
ATOM 2507 C CA . PHE A 1 311 ? 0.879 14.087 8.196 1.00 68.81 311 PHE A CA 1
ATOM 2508 C C . PHE A 1 311 ? 2.071 14.642 7.412 1.00 68.81 311 PHE A C 1
ATOM 2510 O O . PHE A 1 311 ? 1.999 14.757 6.189 1.00 68.81 311 PHE A O 1
ATOM 2517 N N . LYS A 1 312 ? 3.193 14.951 8.073 1.00 65.75 312 LYS A N 1
ATOM 2518 C CA . LYS A 1 312 ? 4.424 15.374 7.394 1.00 65.75 312 LYS A CA 1
ATOM 2519 C C . LYS A 1 312 ? 4.993 14.218 6.567 1.00 65.75 312 LYS A C 1
ATOM 2521 O O . LYS A 1 312 ? 5.700 13.360 7.093 1.00 65.75 312 LYS A O 1
ATOM 2526 N N . SER A 1 313 ? 4.674 14.187 5.280 1.00 68.00 313 SER A N 1
ATOM 2527 C CA . SER A 1 313 ? 5.184 13.200 4.331 1.00 68.00 313 SER A CA 1
ATOM 2528 C C . SER A 1 313 ? 5.197 13.751 2.908 1.00 68.00 313 SER A C 1
ATOM 2530 O O . SER A 1 313 ? 4.528 14.740 2.621 1.00 68.00 313 SER A O 1
ATOM 2532 N N . ASP A 1 314 ? 5.906 13.065 2.014 1.00 70.81 314 ASP A N 1
ATOM 2533 C CA . ASP A 1 314 ? 5.930 13.362 0.574 1.00 70.81 314 ASP A CA 1
ATOM 2534 C C . ASP A 1 314 ? 4.647 12.886 -0.148 1.00 70.81 314 ASP A C 1
ATOM 2536 O O . ASP A 1 314 ? 4.598 12.795 -1.373 1.00 70.81 314 ASP A O 1
ATOM 2540 N N . GLN A 1 315 ? 3.606 12.523 0.609 1.00 83.50 315 GLN A N 1
ATOM 2541 C CA . GLN A 1 315 ? 2.329 12.050 0.096 1.00 83.50 315 GLN A CA 1
ATOM 2542 C C . GLN A 1 315 ? 1.229 13.099 0.335 1.00 83.50 315 GLN A C 1
ATOM 2544 O O . GLN A 1 315 ? 1.080 13.571 1.466 1.00 83.50 315 GLN A O 1
ATOM 2549 N N . PRO A 1 316 ? 0.421 13.430 -0.694 1.00 88.94 316 PRO A N 1
ATOM 2550 C CA . PRO A 1 316 ? -0.775 14.245 -0.519 1.00 88.94 316 PRO A CA 1
ATOM 2551 C C . PRO A 1 316 ? -1.704 13.639 0.526 1.00 88.94 316 PRO A C 1
ATOM 2553 O O . PRO A 1 316 ? -1.931 12.427 0.544 1.00 88.94 316 PRO A O 1
ATOM 2556 N N . PHE A 1 317 ? -2.286 14.491 1.362 1.00 89.00 317 PHE A N 1
ATOM 2557 C CA . PHE A 1 317 ? -3.266 14.070 2.351 1.00 89.00 317 PHE A CA 1
ATOM 2558 C C . PHE A 1 317 ? -4.567 13.611 1.687 1.00 89.00 317 PHE A C 1
ATOM 2560 O O . PHE A 1 317 ? -5.134 12.589 2.069 1.00 89.00 317 PHE A O 1
ATOM 2567 N N . ILE A 1 318 ? -5.029 14.340 0.673 1.00 91.31 318 ILE A N 1
ATOM 2568 C CA . ILE A 1 318 ? -6.208 13.998 -0.125 1.00 91.31 318 ILE A CA 1
ATOM 2569 C C . ILE A 1 318 ? -6.065 14.589 -1.531 1.00 91.31 318 ILE A C 1
ATOM 2571 O O . ILE A 1 318 ? -5.337 15.560 -1.737 1.00 91.31 318 ILE A O 1
ATOM 2575 N N . TYR A 1 319 ? -6.758 13.997 -2.497 1.00 92.31 319 TYR A N 1
ATOM 2576 C CA . TYR A 1 319 ? -6.875 14.516 -3.857 1.00 92.31 319 TYR A CA 1
ATOM 2577 C C . TYR A 1 319 ? -8.281 15.035 -4.097 1.00 92.31 319 TYR A C 1
ATOM 2579 O O . TYR A 1 319 ? -9.235 14.375 -3.693 1.00 92.31 319 TYR A O 1
ATOM 2587 N N . VAL A 1 320 ? -8.425 16.176 -4.762 1.00 91.12 320 VAL A N 1
ATOM 2588 C CA . VAL A 1 320 ? -9.739 16.794 -4.989 1.00 91.12 320 VAL A CA 1
ATOM 2589 C C . VAL A 1 320 ? -9.860 17.266 -6.433 1.00 91.12 320 VAL A C 1
ATOM 2591 O O . VAL A 1 320 ? -8.881 17.746 -7.004 1.00 91.12 320 VAL A O 1
ATOM 2594 N N . ASP A 1 321 ? -11.023 17.066 -7.056 1.00 88.12 321 ASP A N 1
ATOM 2595 C CA . ASP A 1 321 ? -11.281 17.610 -8.393 1.00 88.12 321 ASP A CA 1
ATOM 2596 C C . ASP A 1 321 ? -11.528 19.128 -8.347 1.00 88.12 321 ASP A C 1
ATOM 2598 O O . ASP A 1 321 ? -11.833 19.703 -7.302 1.00 88.12 321 ASP A O 1
ATOM 2602 N N . LYS A 1 322 ? -11.379 19.799 -9.494 1.00 78.75 322 LYS A N 1
ATOM 2603 C CA . LYS A 1 322 ? -11.559 21.259 -9.590 1.00 78.75 322 LYS A CA 1
ATOM 2604 C C . LYS A 1 322 ? -12.931 21.727 -9.092 1.00 78.75 322 LYS A C 1
ATOM 2606 O O . LYS A 1 322 ? -13.035 22.770 -8.459 1.00 78.75 322 LYS A O 1
ATOM 2611 N N . GLU A 1 323 ? -13.983 20.957 -9.358 1.00 75.12 323 GLU A N 1
ATOM 2612 C CA . GLU A 1 323 ? -15.355 21.315 -8.977 1.00 75.12 323 GLU A CA 1
ATOM 2613 C C . GLU A 1 323 ? -15.603 21.212 -7.468 1.00 75.12 323 GLU A C 1
ATOM 2615 O O . GLU A 1 323 ? -16.466 21.908 -6.933 1.00 75.12 323 GLU A O 1
ATOM 2620 N N . SER A 1 324 ? -14.838 20.374 -6.767 1.00 74.81 324 SER A N 1
ATOM 2621 C CA . SER A 1 324 ? -14.969 20.194 -5.325 1.00 74.81 324 SER A CA 1
ATOM 2622 C C . SER A 1 324 ? -14.032 21.087 -4.503 1.00 74.81 324 SER A C 1
ATOM 2624 O O . SER A 1 324 ? -14.060 21.018 -3.273 1.00 74.81 324 SER A O 1
ATOM 2626 N N . GLU A 1 325 ? -13.234 21.956 -5.134 1.00 67.44 325 GLU A N 1
ATOM 2627 C CA . GLU A 1 325 ? -12.344 22.889 -4.426 1.00 67.44 325 GLU A CA 1
ATOM 2628 C C . GLU A 1 325 ? -13.105 23.829 -3.483 1.00 67.44 325 GLU A C 1
ATOM 2630 O O . GLU A 1 325 ? -12.667 24.042 -2.353 1.00 67.44 325 GLU A O 1
ATOM 2635 N N . SER A 1 326 ? -14.283 24.319 -3.886 1.00 64.75 326 SER A N 1
ATOM 2636 C CA . SER A 1 326 ? -15.097 25.205 -3.041 1.00 64.75 326 SER A CA 1
ATOM 2637 C C . SER A 1 326 ? -15.507 24.540 -1.721 1.00 64.75 326 SER A C 1
ATOM 2639 O O . SER A 1 326 ? -15.633 25.203 -0.696 1.00 64.75 326 SER A O 1
ATOM 2641 N N . TYR A 1 327 ? -15.672 23.212 -1.716 1.00 62.28 327 TYR A N 1
ATOM 2642 C CA . TYR A 1 327 ? -15.990 22.462 -0.501 1.00 62.28 327 TYR A CA 1
ATOM 2643 C C . TYR A 1 327 ? -14.794 22.376 0.453 1.00 62.28 327 TYR A C 1
ATOM 2645 O O . TYR A 1 327 ? -14.989 22.362 1.667 1.00 62.28 327 TYR A O 1
ATOM 2653 N N . LEU A 1 328 ? -13.559 22.357 -0.060 1.00 61.22 328 LEU A N 1
ATOM 2654 C CA . LEU A 1 328 ? -12.365 22.423 0.785 1.00 61.22 328 LEU A CA 1
ATOM 2655 C C . LEU A 1 328 ? -12.199 23.796 1.432 1.00 61.22 328 LEU A C 1
ATOM 2657 O O . LEU A 1 328 ? -11.783 23.856 2.583 1.00 61.22 328 LEU A O 1
ATOM 2661 N N . GLU A 1 329 ? -12.537 24.878 0.728 1.00 60.56 329 GLU A N 1
ATOM 2662 C CA . GLU A 1 329 ? -12.527 26.233 1.297 1.00 60.56 329 GLU A CA 1
ATOM 2663 C C . GLU A 1 329 ? -13.559 26.401 2.418 1.00 60.56 329 GLU A C 1
ATOM 2665 O O . GLU A 1 329 ? -13.344 27.154 3.367 1.00 60.56 329 GLU A O 1
ATOM 2670 N N . ASP A 1 330 ? -14.675 25.678 2.349 1.00 57.00 330 ASP A N 1
ATOM 2671 C CA . ASP A 1 330 ? -15.651 25.642 3.434 1.00 57.00 330 ASP A CA 1
ATOM 2672 C C . ASP A 1 330 ? -15.187 24.767 4.603 1.00 57.00 330 ASP A C 1
ATOM 2674 O O . ASP A 1 330 ? -15.408 25.123 5.761 1.00 57.00 330 ASP A O 1
ATOM 2678 N N . ILE A 1 331 ? -14.489 23.660 4.328 1.00 54.06 331 ILE A N 1
ATOM 2679 C CA . ILE A 1 331 ? -13.932 22.771 5.356 1.00 54.06 331 ILE A CA 1
ATOM 2680 C C . ILE A 1 331 ? -12.712 23.399 6.054 1.00 54.06 331 ILE A C 1
ATOM 2682 O O . ILE A 1 331 ? -12.543 23.213 7.258 1.00 54.06 331 ILE A O 1
ATOM 2686 N N . SER A 1 332 ? -11.887 24.178 5.350 1.00 53.59 332 SER A N 1
ATOM 2687 C CA . SER A 1 332 ? -10.701 24.839 5.915 1.00 53.59 332 SER A CA 1
ATOM 2688 C C . SER A 1 332 ? -11.042 25.932 6.933 1.00 53.59 332 SER A C 1
ATOM 2690 O O . SER A 1 332 ? -10.231 26.236 7.805 1.00 53.59 332 SER A O 1
ATOM 2692 N N . LYS A 1 333 ? -12.274 26.463 6.893 1.00 52.53 333 LYS A N 1
ATOM 2693 C CA . LYS A 1 333 ? -12.824 27.360 7.928 1.00 52.53 333 LYS A CA 1
ATOM 2694 C C . LYS A 1 333 ? -13.041 26.647 9.266 1.00 52.53 333 LYS A C 1
ATOM 2696 O O . LYS A 1 333 ? -13.089 27.297 10.312 1.00 52.53 333 LYS A O 1
ATOM 2701 N N . TYR A 1 334 ? -13.164 25.321 9.265 1.00 47.53 334 TYR A N 1
ATOM 2702 C CA . TYR A 1 334 ? -13.146 24.522 10.485 1.00 47.53 334 TYR A CA 1
ATOM 2703 C C . TYR A 1 334 ? -11.680 24.268 10.870 1.00 47.53 334 TYR A C 1
ATOM 2705 O O . TYR A 1 334 ? -10.858 23.974 10.012 1.00 47.53 334 TYR A O 1
ATOM 2713 N N . ARG A 1 335 ? -11.352 24.386 12.167 1.00 44.28 335 ARG A N 1
ATOM 2714 C CA . ARG A 1 335 ? -10.005 24.422 12.804 1.00 44.28 335 ARG A CA 1
ATOM 2715 C C . ARG A 1 335 ? -8.992 23.293 12.469 1.00 44.28 335 ARG A C 1
ATOM 2717 O O . ARG A 1 335 ? -7.987 23.162 13.160 1.00 44.28 335 ARG A O 1
ATOM 2724 N N . PHE A 1 336 ? -9.232 22.467 11.457 1.00 43.81 336 PHE A N 1
ATOM 2725 C CA . PHE A 1 336 ? -8.401 21.336 11.050 1.00 43.81 336 PHE A CA 1
ATOM 2726 C C . PHE A 1 336 ? -7.287 21.687 10.043 1.00 43.81 336 PHE A C 1
ATOM 2728 O O . PHE A 1 336 ? -6.342 20.909 9.944 1.00 43.81 336 PHE A O 1
ATOM 2735 N N . PHE A 1 337 ? -7.352 22.828 9.340 1.00 34.94 337 PHE A N 1
ATOM 2736 C CA . PHE A 1 337 ? -6.439 23.164 8.225 1.00 34.94 337 PHE A CA 1
ATOM 2737 C C . PHE A 1 337 ? -5.774 24.558 8.309 1.00 34.94 337 PHE A C 1
ATOM 2739 O O . PHE A 1 337 ? -5.418 25.113 7.271 1.00 34.94 337 PHE A O 1
ATOM 2746 N N . TYR A 1 338 ? -5.636 25.130 9.512 1.00 33.66 338 TYR A N 1
ATOM 2747 C CA . TYR A 1 338 ? -4.946 26.414 9.725 1.00 33.66 338 TYR A CA 1
ATOM 2748 C C . TYR A 1 338 ? -3.463 26.273 10.020 1.00 33.66 338 TYR A C 1
ATOM 2750 O O . TYR A 1 338 ? -3.129 25.490 10.946 1.00 33.66 338 TYR A O 1
#

Solvent-accessible surface area (backbone atoms only — not comparable to full-atom values): 18066 Å² total; per-residue (Å²): 117,70,70,33,69,70,46,77,49,40,42,33,34,30,64,52,55,46,47,25,50,18,56,38,51,41,23,29,77,31,38,42,50,31,46,31,45,54,47,24,52,48,47,51,48,53,52,38,53,50,50,20,68,75,68,76,32,44,26,36,38,36,32,28,24,43,40,58,65,44,23,90,36,22,48,53,50,62,71,53,31,53,51,25,54,49,20,53,42,49,49,34,58,70,70,24,87,80,72,70,50,36,63,41,78,42,71,52,81,48,82,67,80,53,67,74,69,43,53,70,38,39,81,67,56,56,67,66,64,34,64,76,41,25,69,64,37,52,68,55,38,36,58,65,51,31,65,77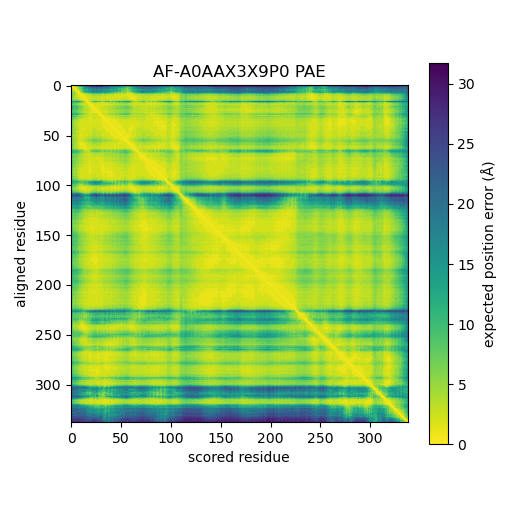,66,69,51,48,61,96,79,43,74,77,51,68,39,55,59,53,42,47,76,70,74,45,49,74,46,53,55,42,33,52,35,50,48,29,72,76,39,64,82,46,38,65,61,48,32,65,72,68,69,35,61,67,45,46,48,52,44,35,49,50,57,52,52,47,20,52,54,24,26,33,46,45,53,29,51,58,74,66,57,52,63,65,59,45,24,53,76,69,78,38,70,60,35,48,59,39,29,60,57,84,43,95,90,41,81,87,42,53,55,51,52,45,51,39,82,90,34,39,84,52,53,43,55,58,29,37,28,34,36,44,98,93,40,84,44,68,40,26,41,46,56,48,59,74,65,76,58,73,66,46,78,39,70,65,80,45,31,98,52,29,82,39,38,72,47,88,23,55,31,36,31,33,26,76,87,45,47,68,57,50,61,60,51,44,74,42,90,71,57,83

Nearest PDB structures (foldseek):
  3e59-assembly2_B  TM=6.081E-01  e=9.550E-09  Pseudomonas aeruginosa
  3e59-assembly1_A  TM=5.765E-01  e=5.062E-09  Pseudomonas aeruginosa
  3e59-assembly3_C  TM=5.929E-01  e=2.112E-08  Pseudomonas aeruginosa
  3vgj-assembly1_A  TM=4.191E-01  e=1.740E-01  Plasmodium falciparum 3D7
  7rot-assembly1_B  TM=3.072E-01  e=3.114E-01  Plasmodium falciparum 3D7

Radius of gyration: 21.32 Å; Cα contacts (8 Å, |Δi|>4): 575; chains: 1; bounding box: 46×54×61 Å

pLDDT: mean 86.42, std 12.53, range [33.66, 98.62]

Secondary structure (DSSP, 8-state):
-TTGGGSSEEEEEEE-------TTTTS-SSSS--HHHHHHHHHHHHHHHHHHHHHTSEEEEEEEE-TTTTHHHH---HHHHHHHHHHHHHHHHHH-TTSSSEEEEEE-S-----HHHHHHHHTTS-HHHHHHHHHHHHTTS-HHHHHHTT--GGGPPPPHHHHHHHHTT--HHHHHHHHHHHHH-GGGHHHHHHHHS-HHHHHHHHHHHHHHHHHHHHHHHHHHHH--HHHHHHHTT-TTSEEEBSS--TT-TTS-B--TTHHHHTT--GGG-EEEEETTEEEEE-HHHHHHTT--EEEE---SSTTHHHH-SSS-SEEEEGGGHHHHHHHHTSTT--

Sequence (338 aa):
MFYSLKNNKIKLVIGWGQAKRSCGNLKTNGYGVDFSEFYSLSVLQIIIESIKLISNKKVNVVVLTGGDRFSSALFVNQKENNKYDNQRKIIADMLSIDGISKIILMPYGENNVPLDDLNLFINNIPEIDVMDNIKTILLNIDWINILSNNISPHNICIPDGVRYLLNNGWSINDIILMSITSILDESNSEFWIKRVGNKVIFNEVVDFFYLVSIFSTKIYLSIHLMNKIEKVMSRTNLSDAIRLTVHTKKDRNDIPSIYLLGRDGGNRLSQHTCAVFYDKKLHFLTKLEMLLLNKEFKEVYVHDSLFKEGFKSDQPFIYVDKESESYLEDISKYRFFY

=== Feature glossary ===
A reading guide for the features in this record.

Start from the sequence.

  · Sequence gives the chain of amino acids in standard one-letter code (A=alanine, C=cysteine, …, Y=tyrosine), read N→C. It is the only feature that is directly encoded by the gene; all structural features are derived from the folded form of this sequence.

Fold it, and you get atomic coordinates and the backbone conformation that goes with them.

  · Structure coordinates are given as an mmCIF _atom_site loop: one row per atom with element, residue name, chain id, sequence number, and x/y/z position in Å. Only the four main-chain atoms per residue are included here; side chains are omitted to keep the record compact.

  · Backbone dihedral angles. Every residue except chain termini has a φ (preceding-C → N → Cα → C) and a ψ (N → Cα → C → next-N). They are reported in degrees following the IUPAC sign convention. Secondary structure is essentially a statement about which (φ, ψ) basin each residue occupies.

  · Eight-state secondary structure (DSSP): H is the canonical α-helix, G the tighter 3₁₀-helix, I the wider π-helix; E/B are β-structure, T and S are turns and bends, and '-' is everything else. DSSP derives these from the pattern of main-chain N–H···O=C hydrogen bonds, not from the sequence.

  · SS3 is a coarse helix/strand/coil call (letters a/b/c) made by the P-SEA algorithm from inter-Cα distances and dihedrals. It is less detailed than DSSP but needs only Cα positions.

Summarize the fold with a handful of shape descriptors and a per-residue structural alphabet.

  · Radius of gyration (Rg) is the root-mean-square distance of Cα atoms from their centroid — a single number for overall size and compactness. A globular domain of N residues has Rg ≈ 2.2·N^0.38 Å; an extended or disordered chain has a much larger Rg. The Cα contact count is the number of residue pairs whose Cα atoms are within 8 Å and are more than four positions apart in sequence — a standard proxy for tertiary packing density. The bounding box is the smallest axis-aligned box enclosing all Cα atoms.

  · 3Di is Foldseek's structural alphabet. Each residue is assigned one of twenty discrete states based on how its Cα sits relative to its spatial (not sequential) neighbors. Aligning 3Di strings finds structural homologs roughly as well as full 3D superposition, but orders of magnitude faster.

  · Solvent-accessible surface area (SASA) is the area in Å² traced out by the centre of a 1.4 Å probe sphere (a water molecule) rolled over the protein's van der Waals surface (Shrake–Rupley / Lee–Richards construction). Buried residues have near-zero SASA; fully exposed residues can exceed 200 Å². The total SASA scales roughly with the number of surface residues.

Ask how reliable the model is.

  · For AlphaFold models, the B-factor field carries pLDDT — the model's own estimate of local accuracy on a 0–100 scale. Regions with pLDDT<50 should be treated as essentially unmodeled; they often correspond to intrinsically disordered segments.

  · For experimental (PDB) structures, the B-factor (temperature factor) quantifies the positional spread of each atom in the crystal — a combination of thermal vibration and static disorder — in units of Å². High B-factors mark flexible loops or poorly resolved regions; low B-factors mark the rigid, well-ordered core.

  · Predicted Aligned Error (PAE) is an AlphaFold confidence matrix: entry (i, j) is the expected error in the position of residue j, in ångströms, when the prediction is superimposed on the true structure at residue i. Low PAE within a block of residues means that block is internally rigid and well-predicted; high PAE between two blocks means their relative placement is uncertain even if each block individually is confident.

Place it in context: what it resembles, what it is annotated as, and how it looks.

  · Structural nearest neighbors (via Foldseek easy-search vs the PDB). Reported per hit: target PDB id, E-value, and alignment TM-score. A TM-score above ~0.5 is the conventional threshold for 'same fold'.

  · Functional annotations link the protein to curated databases. InterPro entries identify conserved domains and families by matching the sequence against member-database signatures (Pfam, PROSITE, CDD, …). Gene Ontology (GO) terms describe molecular function, biological process, and cellular component in a controlled vocabulary. CATH places the structure in a hierarchical fold classification (Class/Architecture/Topology/Homologous-superfamily). The organism is the source species.

  · The contact map is a binary N×N matrix image: pixel (i, j) is dark where Cα_i and Cα_j are within 8 Å and |i−j|>4. Because the |i−j|>4 filter removes local helical contacts, off-diagonal stripes parallel to the main diagonal indicate parallel β-sheets; stripes perpendicular to it indicate antiparallel β-sheets. The Ramachandran plot scatters every residue's (φ, ψ) pair against the sterically allowed regions. The PAE heatmap renders the predicted-aligned-error matrix.

  · Six rendered views show the 3D structure from the faces of a cube — i.e. along ±x, ±y, ±z. Rendering representation is drawn randomly per protein from cartoon (secondary-structure ribbons), sticks (backbone bonds), or molecular surface; coloring is either N→C rainbow (blue at the N-terminus through red at the C-terminus) or one color per chain.